Protein AF-A0A7V0ZHP3-F1 (afdb_monomer_lite)

Foldseek 3Di:
DDDDDDDDDDDDDPDPDDDDPPPPVVVLVVVLVVLLVVLVVLLVCVVVVNVVSLVVLLVQLPDPVHDPVSNLSSLLSLLVVLDPVSLVSLLCCLQVVPDDPVVSNVSSLVSLVSNPPDVSSVVSNVNSVVVCCVVVVVVVVVVLVVLVVVDDPCSVVVVVVVVVVVVVVVLVVLQVVLVVLLPPLDLVSQVVLLVQLQDPVHDNVSNLSSLLSLLPHQCVSCLVSLLVQCLDPPRDPVSNVSNVVSCVPPDDPSVVVSVVSSVVSVVVVVVVVVVVD

Sequence (277 aa):
MYKLVIILLAASLSFQGCSMVKGLFKKDKKKADVNMAEVENLRREYQDGQVQALQEIISMYNDSNLPFDVRIAAGNVLAQTQHPTALNAIAKVVSEAEALDLSFMEASIELLAEFRENPAAGDAMVRAMHTVDEKSNQLHMTLIKNLNRVRSKDQVLALLELYETSKANVSRTNKLLTETLGAIGSSEVIPILVTISKDPEINIAVRNRALEILGKKDPQEVAPAFAELLGDPEMNTEIREFAINTMAGVKEENLILALIETYNVGKKQYFSMLNTL

Radius of gyration: 31.84 Å; chains: 1; bounding box: 74×92×87 Å

Secondary structure (DSSP, 8-state):
--------------------S-SHHHHHHHHHHHHHHHHHHHHHHHHTT-HHHHHHHHHHHH-TTS-HHHHHHHHHHHHHHT-HHHHHHHHHHHHH--SS-HHHHHHHHHHHHTSTT-HHHHHHHHHHHHHHHHHHHHHHHHHHHHHHHH--TTHHHHHHHHHHHHHHHHHHHHHHHHHHHHH---GGGHHHHHHHHH-TTS-HHHHHHHHHHHHHS-HHHHHHHHHHHHH-TTS-HHHHHHHHHHHTTS-HHHHHHHHHHHHHHHHHHHHHHHTT-

Structure (mmCIF, N/CA/C/O backbone):
data_AF-A0A7V0ZHP3-F1
#
_entry.id   AF-A0A7V0ZHP3-F1
#
loop_
_atom_site.group_PDB
_atom_site.id
_atom_site.type_symbol
_atom_site.label_atom_id
_atom_site.label_alt_id
_atom_site.label_comp_id
_atom_site.label_asym_id
_atom_site.label_entity_id
_atom_site.label_seq_id
_atom_site.pdbx_PDB_ins_code
_atom_site.Cartn_x
_atom_site.Cartn_y
_atom_site.Cartn_z
_atom_site.occupancy
_atom_site.B_iso_or_equiv
_atom_site.auth_seq_id
_atom_site.auth_comp_id
_atom_site.auth_asym_id
_atom_site.auth_atom_id
_atom_site.pdbx_PDB_model_num
ATOM 1 N N . MET A 1 1 ? -3.894 -77.207 49.256 1.00 39.19 1 MET A N 1
ATOM 2 C CA . MET A 1 1 ? -2.527 -76.684 49.046 1.00 39.19 1 MET A CA 1
ATOM 3 C C . MET A 1 1 ? -2.665 -75.188 48.769 1.00 39.19 1 MET A C 1
ATOM 5 O O . MET A 1 1 ? -3.353 -74.881 47.813 1.00 39.19 1 MET A O 1
ATOM 9 N N . TYR A 1 2 ? -2.132 -74.329 49.659 1.00 38.09 2 TYR A N 1
ATOM 10 C CA . TYR A 1 2 ? -1.990 -72.846 49.603 1.00 38.09 2 TYR A CA 1
ATOM 11 C C . TYR A 1 2 ? -3.229 -72.007 49.185 1.00 38.09 2 TYR A C 1
ATOM 13 O O . TYR A 1 2 ? -3.655 -72.064 48.045 1.00 38.09 2 TYR A O 1
ATOM 21 N N . LYS A 1 3 ? -3.967 -71.293 50.061 1.00 35.09 3 LYS A N 1
ATOM 22 C CA . LYS A 1 3 ? -3.661 -70.075 50.868 1.00 35.09 3 LYS A CA 1
ATOM 23 C C . LYS A 1 3 ? -2.984 -68.928 50.092 1.00 35.09 3 LYS A C 1
ATOM 25 O O . LYS A 1 3 ? -1.805 -69.060 49.804 1.00 35.09 3 LYS A O 1
ATOM 30 N N . LEU A 1 4 ? -3.720 -67.821 49.878 1.00 41.31 4 LEU A N 1
ATOM 31 C CA . LEU A 1 4 ? -3.409 -66.380 50.121 1.00 41.31 4 LEU A CA 1
ATOM 32 C C . LEU A 1 4 ? -4.453 -65.520 49.340 1.00 41.31 4 LEU A C 1
ATOM 34 O O . LEU A 1 4 ? -4.505 -65.633 48.125 1.00 41.31 4 LEU A O 1
ATOM 38 N N . VAL A 1 5 ? -5.486 -64.891 49.942 1.00 43.22 5 VAL A N 1
ATOM 39 C CA . VAL A 1 5 ? -5.527 -63.632 50.754 1.00 43.22 5 VAL A CA 1
ATOM 40 C C . VAL A 1 5 ? -5.169 -62.425 49.851 1.00 43.22 5 VAL A C 1
ATOM 42 O O . VAL A 1 5 ? -4.086 -62.447 49.286 1.00 43.22 5 VAL A O 1
ATOM 45 N N . ILE A 1 6 ? -6.020 -61.426 49.524 1.00 48.28 6 ILE A N 1
ATOM 46 C CA . ILE A 1 6 ? -6.630 -60.288 50.285 1.00 48.28 6 ILE A CA 1
ATOM 47 C C . ILE A 1 6 ? -7.707 -59.660 49.337 1.00 48.28 6 ILE A C 1
ATOM 49 O O . ILE A 1 6 ? -7.389 -59.447 48.174 1.00 48.28 6 ILE A O 1
ATOM 53 N N . ILE A 1 7 ? -9.021 -59.540 49.594 1.00 43.19 7 ILE A N 1
ATOM 54 C CA . ILE A 1 7 ? -9.839 -58.695 50.505 1.00 43.19 7 ILE A CA 1
ATOM 55 C C . ILE A 1 7 ? -9.839 -57.161 50.235 1.00 43.19 7 ILE A C 1
ATOM 57 O O . ILE A 1 7 ? -8.900 -56.465 50.584 1.00 43.19 7 ILE A O 1
ATOM 61 N N . LEU A 1 8 ? -11.003 -56.693 49.737 1.00 37.38 8 LEU A N 1
ATOM 62 C CA . LEU A 1 8 ? -11.689 -55.384 49.881 1.00 37.38 8 LEU A CA 1
ATOM 63 C C . LEU A 1 8 ? -11.027 -54.072 49.385 1.00 37.38 8 LEU A C 1
ATOM 65 O O . LEU A 1 8 ? -10.000 -53.659 49.900 1.00 37.38 8 LEU A O 1
ATOM 69 N N . LEU A 1 9 ? -11.753 -53.271 48.582 1.00 36.09 9 LEU A N 1
ATOM 70 C CA . LEU A 1 9 ? -12.716 -52.279 49.104 1.00 36.09 9 LEU A CA 1
ATOM 71 C C . LEU A 1 9 ? -13.590 -51.660 47.988 1.00 36.09 9 LEU A C 1
ATOM 73 O O . LEU A 1 9 ? -13.150 -51.452 46.862 1.00 36.09 9 LEU A O 1
ATOM 77 N N . ALA A 1 10 ? -14.845 -51.389 48.337 1.00 41.84 10 ALA A N 1
ATOM 78 C CA . ALA A 1 10 ? -15.910 -50.864 47.493 1.00 41.84 10 ALA A CA 1
ATOM 79 C C . ALA A 1 10 ? -15.829 -49.344 47.265 1.00 41.84 10 ALA A C 1
ATOM 81 O O . ALA A 1 10 ? -15.425 -48.616 48.165 1.00 41.84 10 ALA A O 1
ATOM 82 N N . ALA A 1 11 ? -16.350 -48.876 46.126 1.00 39.28 11 ALA A N 1
ATOM 83 C CA . ALA A 1 11 ? -17.071 -47.602 46.027 1.00 39.28 11 ALA A CA 1
ATOM 84 C C . ALA A 1 11 ? -17.900 -47.551 44.732 1.00 39.28 11 ALA A C 1
ATOM 86 O O . ALA A 1 11 ? -17.415 -47.221 43.653 1.00 39.28 11 ALA A O 1
ATOM 87 N N . SER A 1 12 ? -19.183 -47.880 44.857 1.00 45.72 12 SER A N 1
ATOM 88 C CA . SER A 1 12 ? -20.230 -47.499 43.916 1.00 45.72 12 SER A CA 1
ATOM 89 C C . SER A 1 12 ? -20.443 -45.985 43.971 1.00 45.72 12 SER A C 1
ATOM 91 O O . SER A 1 12 ? -20.925 -45.483 44.984 1.00 45.72 12 SER A O 1
ATOM 93 N N . LEU A 1 13 ? -20.151 -45.272 42.884 1.00 41.72 13 LEU A N 1
ATOM 94 C CA . LEU A 1 13 ? -20.683 -43.932 42.633 1.00 41.72 13 LEU A CA 1
ATOM 95 C C . LEU A 1 13 ? -21.136 -43.843 41.176 1.00 41.72 13 LEU A C 1
ATOM 97 O O . LEU A 1 13 ? -20.417 -43.414 40.279 1.00 41.72 13 LEU A O 1
ATOM 101 N N . SER A 1 14 ? -22.385 -44.245 40.963 1.00 43.28 14 SER A N 1
ATOM 102 C CA . SER A 1 14 ? -23.237 -43.641 39.952 1.00 43.28 14 SER A CA 1
ATOM 103 C C . SER A 1 14 ? -23.402 -42.158 40.294 1.00 43.28 14 SER A C 1
ATOM 105 O O . SER A 1 14 ? -24.180 -41.813 41.182 1.00 43.28 14 SER A O 1
ATOM 107 N N . PHE A 1 15 ? -22.675 -41.286 39.599 1.00 44.16 15 PHE A N 1
ATOM 108 C CA . PHE A 1 15 ? -23.008 -39.867 39.538 1.00 44.16 15 PHE A CA 1
ATOM 109 C C . PHE A 1 15 ? -23.511 -39.545 38.134 1.00 44.16 15 PHE A C 1
ATOM 111 O O . PHE A 1 15 ? -22.749 -39.394 37.182 1.00 44.16 15 PHE A O 1
ATOM 118 N N . GLN A 1 16 ? -24.834 -39.425 38.030 1.00 47.12 16 GLN A N 1
ATOM 119 C CA . GLN A 1 16 ? -25.438 -38.472 37.116 1.00 47.12 16 GLN A CA 1
ATOM 120 C C . GLN A 1 16 ? -24.894 -37.086 37.487 1.00 47.12 16 GLN A C 1
ATOM 122 O O . GLN A 1 16 ? -25.204 -36.551 38.548 1.00 47.12 16 GLN A O 1
ATOM 127 N N . GLY A 1 17 ? -24.046 -36.531 36.625 1.00 38.72 17 GLY A N 1
ATOM 128 C CA . GLY A 1 17 ? -23.578 -35.152 36.700 1.00 38.72 17 GLY A CA 1
ATOM 129 C C . GLY A 1 17 ? -24.249 -34.318 35.616 1.00 38.72 17 GLY A C 1
ATOM 130 O O . GLY A 1 17 ? -23.831 -34.332 34.463 1.00 38.72 17 GLY A O 1
ATOM 131 N N . CYS A 1 18 ? -25.309 -33.612 35.999 1.00 41.78 18 CYS A N 1
ATOM 132 C CA . CYS A 1 18 ? -25.978 -32.585 35.212 1.00 41.78 18 CYS A CA 1
ATOM 133 C C . CYS A 1 18 ? -25.122 -31.316 35.045 1.00 41.78 18 CYS A C 1
ATOM 135 O O . CYS A 1 18 ? -24.587 -30.784 36.010 1.00 41.78 18 CYS A O 1
ATOM 137 N N . SER A 1 19 ? -25.248 -30.721 33.858 1.00 40.66 19 SER A N 1
ATOM 138 C CA . SER A 1 19 ? -25.341 -29.274 33.615 1.00 40.66 19 SER A CA 1
ATOM 139 C C . SER A 1 19 ? -24.091 -28.379 33.670 1.00 40.66 19 SER A C 1
ATOM 141 O O . SER A 1 19 ? -23.241 -28.443 34.545 1.00 40.66 19 SER A O 1
ATOM 143 N N . MET A 1 20 ? -24.152 -27.399 32.762 1.00 45.66 20 MET A N 1
ATOM 144 C CA . MET A 1 20 ? -23.610 -26.044 32.886 1.00 45.66 20 MET A CA 1
ATOM 145 C C . MET A 1 20 ? -22.153 -25.782 32.472 1.00 45.66 20 MET A C 1
ATOM 147 O O . MET A 1 20 ? -21.353 -25.239 33.218 1.00 45.66 20 MET A O 1
ATOM 151 N N . VAL A 1 21 ? -21.899 -25.915 31.167 1.00 44.62 21 VAL A N 1
ATOM 152 C CA . VAL A 1 21 ? -21.054 -24.949 30.432 1.00 44.62 21 VAL A CA 1
ATOM 153 C C . VAL A 1 21 ? -21.924 -24.231 29.387 1.00 44.62 21 VAL A C 1
ATOM 155 O O . VAL A 1 21 ? -21.705 -24.295 28.187 1.00 44.62 21 VAL A O 1
ATOM 158 N N . LYS A 1 22 ? -23.017 -23.602 29.841 1.00 42.56 22 LYS A N 1
ATOM 159 C CA . LYS A 1 22 ? -23.869 -22.705 29.023 1.00 42.56 22 LYS A CA 1
ATOM 160 C C . LYS A 1 22 ? -23.822 -21.248 29.505 1.00 42.56 22 LYS A C 1
ATOM 162 O O . LYS A 1 22 ? -24.525 -20.411 28.949 1.00 42.56 22 LYS A O 1
ATOM 167 N N . GLY A 1 23 ? -23.030 -20.955 30.541 1.00 42.72 23 GLY A N 1
ATOM 168 C CA . GLY A 1 23 ? -22.996 -19.654 31.217 1.00 42.72 23 GLY A CA 1
ATOM 169 C C . GLY A 1 23 ? -21.995 -18.650 30.644 1.00 42.72 23 GLY A C 1
ATOM 170 O O . GLY A 1 23 ? -22.326 -17.471 30.592 1.00 42.72 23 GLY A O 1
ATOM 171 N N . LEU A 1 24 ? -20.822 -19.099 30.177 1.00 44.38 24 LEU A N 1
ATOM 172 C CA . LEU A 1 24 ? -19.797 -18.192 29.642 1.00 44.38 24 LEU A CA 1
ATOM 173 C C . LEU A 1 24 ? -20.244 -17.584 28.299 1.00 44.38 24 LEU A C 1
ATOM 175 O O . LEU A 1 24 ? -20.474 -16.387 28.211 1.00 44.38 24 LEU A O 1
ATOM 179 N N . PHE A 1 25 ? -20.553 -18.417 27.301 1.00 49.25 25 PHE A N 1
ATOM 180 C CA . PHE A 1 25 ? -20.908 -17.936 25.956 1.00 49.25 25 PHE A CA 1
ATOM 181 C C . PHE A 1 25 ? -22.262 -17.208 25.844 1.00 49.25 25 PHE A C 1
ATOM 183 O O . PHE A 1 25 ? -22.477 -16.449 24.902 1.00 49.25 25 PHE A O 1
ATOM 190 N N . LYS A 1 26 ? -23.210 -17.416 26.772 1.00 50.31 26 LYS A N 1
ATOM 191 C CA . LYS A 1 26 ? -24.522 -16.734 26.718 1.00 50.31 26 LYS A CA 1
ATOM 192 C C . LYS A 1 26 ? -24.459 -15.278 27.171 1.00 50.31 26 LYS A C 1
ATOM 194 O O . LYS A 1 26 ? -25.273 -14.480 26.709 1.00 50.31 26 LYS A O 1
ATOM 199 N N . LYS A 1 27 ? -23.561 -14.950 28.103 1.00 55.59 27 LYS A N 1
ATOM 200 C CA . LYS A 1 27 ? -23.451 -13.597 28.659 1.00 55.59 27 LYS A CA 1
ATOM 201 C C . LYS A 1 27 ? -22.804 -12.656 27.647 1.00 55.59 27 LYS A C 1
ATOM 203 O O . LYS A 1 27 ? -23.346 -11.581 27.409 1.00 55.59 27 LYS A O 1
ATOM 208 N N . ASP A 1 28 ? -21.747 -13.126 26.988 1.00 57.69 28 ASP A N 1
ATOM 209 C CA . ASP A 1 28 ? -21.034 -12.370 25.955 1.00 57.69 28 ASP A CA 1
ATOM 210 C C . ASP A 1 28 ? -21.905 -12.155 24.716 1.00 57.69 28 ASP A C 1
ATOM 212 O O . ASP A 1 28 ? -22.008 -11.034 24.226 1.00 57.69 28 ASP A O 1
ATOM 216 N N . LYS A 1 29 ? -22.649 -13.186 24.287 1.00 61.84 29 LYS A N 1
ATOM 217 C CA . LYS A 1 29 ? -23.589 -13.065 23.165 1.00 61.84 29 LYS A CA 1
ATOM 218 C C . LYS A 1 29 ? -24.728 -12.080 23.451 1.00 61.84 29 LYS A C 1
ATOM 220 O O . LYS A 1 29 ? -25.009 -11.219 22.631 1.00 61.84 29 LYS A O 1
ATOM 225 N N . LYS A 1 30 ? -25.336 -12.142 24.643 1.00 66.25 30 LYS A N 1
ATOM 226 C CA . LYS A 1 30 ? -26.400 -11.199 25.030 1.00 66.25 30 LYS A CA 1
ATOM 227 C C . LYS A 1 30 ? -25.886 -9.756 25.115 1.00 66.25 30 LYS A C 1
ATOM 229 O O . LYS A 1 30 ? -26.625 -8.843 24.774 1.00 66.25 30 LYS A O 1
ATOM 234 N N . LYS A 1 31 ? -24.649 -9.547 25.581 1.00 65.38 31 LYS A N 1
ATOM 235 C CA . LYS A 1 31 ? -24.023 -8.218 25.634 1.00 65.38 31 LYS A CA 1
ATOM 236 C C . LYS A 1 31 ? -23.726 -7.693 24.223 1.00 65.38 31 LYS A C 1
ATOM 238 O O . LYS A 1 31 ? -24.049 -6.549 23.942 1.00 65.38 31 LYS A O 1
ATOM 243 N N . ALA A 1 32 ? -23.204 -8.536 23.330 1.00 67.12 32 ALA A N 1
ATOM 244 C CA . ALA A 1 32 ? -22.982 -8.179 21.928 1.00 67.12 32 ALA A CA 1
ATOM 245 C C . ALA A 1 32 ? -24.289 -7.795 21.209 1.00 67.12 32 ALA A C 1
ATOM 247 O O . ALA A 1 32 ? -24.336 -6.752 20.566 1.00 67.12 32 ALA A O 1
ATOM 248 N N . ASP A 1 33 ? -25.364 -8.572 21.386 1.00 74.81 33 ASP A N 1
ATOM 249 C CA . ASP A 1 33 ? -26.674 -8.283 20.783 1.00 74.81 33 ASP A CA 1
ATOM 250 C C . ASP A 1 33 ? -27.252 -6.935 21.266 1.00 74.81 33 ASP A C 1
ATOM 252 O O . ASP A 1 33 ? -27.826 -6.184 20.478 1.00 74.81 33 ASP A O 1
ATOM 256 N N . VAL A 1 34 ? -27.080 -6.607 22.555 1.00 75.94 34 VAL A N 1
ATOM 257 C CA . VAL A 1 34 ? -27.495 -5.311 23.125 1.00 75.94 34 VAL A CA 1
ATOM 258 C C . VAL A 1 34 ? -26.675 -4.169 22.530 1.00 75.94 34 VAL A C 1
ATOM 260 O O . VAL A 1 34 ? -27.251 -3.175 22.096 1.00 75.94 34 VAL A O 1
ATOM 263 N N . ASN A 1 35 ? -25.357 -4.335 22.439 1.00 86.62 35 ASN A N 1
ATOM 264 C CA . ASN A 1 35 ? -24.482 -3.297 21.908 1.00 86.62 35 ASN A CA 1
ATOM 265 C C . ASN A 1 35 ? -24.718 -3.050 20.406 1.00 86.62 35 ASN A C 1
ATOM 267 O O . ASN A 1 35 ? -24.626 -1.918 19.949 1.00 86.62 35 ASN A O 1
ATOM 271 N N . MET A 1 36 ? -25.066 -4.078 19.622 1.00 90.19 36 MET A N 1
ATOM 272 C CA . MET A 1 36 ? -25.422 -3.896 18.205 1.00 90.19 36 MET A CA 1
ATOM 273 C C . MET A 1 36 ? -26.715 -3.088 18.039 1.00 90.19 36 MET A C 1
ATOM 275 O O . MET A 1 36 ? -26.805 -2.229 17.163 1.00 90.19 36 MET A O 1
ATOM 279 N N . ALA A 1 37 ? -27.714 -3.336 18.891 1.00 91.88 37 ALA A N 1
ATOM 280 C CA . ALA A 1 37 ? -28.945 -2.550 18.895 1.00 91.88 37 ALA A CA 1
ATOM 281 C C . ALA A 1 37 ? -28.694 -1.089 19.308 1.00 91.88 37 ALA A C 1
ATOM 283 O O . ALA A 1 37 ? -29.335 -0.184 18.777 1.00 91.88 37 ALA A O 1
ATOM 284 N N . GLU A 1 38 ? -27.753 -0.864 20.225 1.00 94.44 38 GLU A N 1
ATOM 285 C CA . GLU A 1 38 ? -27.327 0.467 20.661 1.00 94.44 38 GLU A CA 1
ATOM 286 C C . GLU A 1 38 ? -26.657 1.258 19.530 1.00 94.44 38 GLU A C 1
ATOM 288 O O . GLU A 1 38 ? -27.086 2.376 19.255 1.00 94.44 38 GLU A O 1
ATOM 293 N N . VAL A 1 39 ? -25.715 0.658 18.790 1.00 95.38 39 VAL A N 1
ATOM 294 C CA . VAL A 1 39 ? -25.099 1.293 17.604 1.00 95.38 39 VAL A CA 1
ATOM 295 C C . VAL A 1 39 ? -26.166 1.754 16.604 1.00 95.38 39 VAL A C 1
ATOM 297 O O . VAL A 1 39 ? -26.117 2.869 16.086 1.00 95.38 39 VAL A O 1
ATOM 300 N N . GLU A 1 40 ? -27.162 0.909 16.346 1.00 94.19 40 GLU A N 1
ATOM 301 C CA . GLU A 1 40 ? -28.238 1.198 15.399 1.00 94.19 40 GLU A CA 1
ATOM 302 C C . GLU A 1 40 ? -29.223 2.268 15.915 1.00 94.19 40 GLU A C 1
ATOM 304 O O . GLU A 1 40 ? -29.780 3.032 15.122 1.00 94.19 40 GLU A O 1
ATOM 309 N N . ASN A 1 41 ? -29.427 2.367 17.233 1.00 96.06 41 ASN A N 1
ATOM 310 C CA . ASN A 1 41 ? -30.169 3.475 17.841 1.00 96.06 41 ASN A CA 1
ATOM 311 C C . ASN A 1 41 ? -29.415 4.797 17.678 1.00 96.06 41 ASN A C 1
ATOM 313 O O . ASN A 1 41 ? -29.993 5.754 17.164 1.00 96.06 41 ASN A O 1
ATOM 317 N N . LEU A 1 42 ? -28.124 4.825 18.017 1.00 96.56 42 LEU A N 1
ATOM 318 C CA . LEU A 1 42 ? -27.284 6.018 17.883 1.00 96.56 42 LEU A CA 1
ATOM 319 C C . LEU A 1 42 ? -27.191 6.492 16.428 1.00 96.56 42 LEU A C 1
ATOM 321 O O . LEU A 1 42 ? -27.217 7.691 16.154 1.00 96.56 42 LEU A O 1
ATOM 325 N N . ARG A 1 43 ? -27.153 5.558 15.468 1.00 95.00 43 ARG A N 1
ATOM 326 C CA . ARG A 1 43 ? -27.230 5.880 14.037 1.00 95.00 43 ARG A CA 1
ATOM 327 C C . ARG A 1 43 ? -28.500 6.665 13.701 1.00 95.00 43 ARG A C 1
ATOM 329 O O . ARG A 1 43 ? -28.421 7.654 12.976 1.00 95.00 43 ARG A O 1
ATOM 336 N N . ARG A 1 44 ? -29.662 6.226 14.200 1.00 95.62 44 ARG A N 1
ATOM 337 C CA . ARG A 1 44 ? -30.943 6.921 13.985 1.00 95.62 44 ARG A CA 1
ATOM 338 C C . ARG A 1 44 ? -30.959 8.290 14.655 1.00 95.62 44 ARG A C 1
ATOM 340 O O . ARG A 1 44 ? -31.301 9.266 14.003 1.00 95.62 44 ARG A O 1
ATOM 347 N N . GLU A 1 45 ? -30.509 8.380 15.902 1.00 95.56 45 GLU A N 1
ATOM 348 C CA . GLU A 1 45 ? -30.445 9.651 16.633 1.00 95.56 45 GLU A CA 1
ATOM 349 C C . GLU A 1 45 ? -29.557 10.678 15.923 1.00 95.56 45 GLU A C 1
ATOM 351 O O . GLU A 1 45 ? -29.932 11.845 15.790 1.00 95.56 45 GLU A O 1
ATOM 356 N N . TYR A 1 46 ? -28.411 10.242 15.395 1.00 94.88 46 TYR A N 1
ATOM 357 C CA . TYR A 1 46 ? -27.555 11.100 14.583 1.00 94.88 46 TYR A CA 1
ATOM 358 C C . TYR A 1 46 ? -28.260 11.575 13.303 1.00 94.88 46 TYR A C 1
ATOM 360 O O . TYR A 1 46 ? -28.191 12.759 12.971 1.00 94.88 46 TYR A O 1
ATOM 368 N N . GLN A 1 47 ? -28.975 10.682 12.605 1.00 92.00 47 GLN A N 1
ATOM 369 C CA . GLN A 1 47 ? -29.767 11.033 11.416 1.00 92.00 47 GLN A CA 1
ATOM 370 C C . GLN A 1 47 ? -30.897 12.025 11.723 1.00 92.00 47 GLN A C 1
ATOM 372 O O . GLN A 1 47 ? -31.204 12.871 10.885 1.00 92.00 47 GLN A O 1
ATOM 377 N N . ASP A 1 48 ? -31.445 11.974 12.936 1.00 94.62 48 ASP A N 1
ATOM 378 C CA . ASP A 1 48 ? -32.449 12.915 13.438 1.00 94.62 48 ASP A CA 1
ATOM 379 C C . ASP A 1 48 ? -31.837 14.260 13.899 1.00 94.62 48 ASP A C 1
ATOM 381 O O . ASP A 1 48 ? -32.548 15.147 14.376 1.00 94.62 48 ASP A O 1
ATOM 385 N N . GLY A 1 49 ? -30.519 14.446 13.743 1.00 90.38 49 GLY A N 1
ATOM 386 C CA . GLY A 1 49 ? -29.800 15.691 14.028 1.00 90.38 49 GLY A CA 1
ATOM 387 C C . GLY A 1 49 ? -29.163 15.766 15.418 1.00 90.38 49 GLY A C 1
ATOM 388 O O . GLY A 1 49 ? -28.628 16.814 15.792 1.00 90.38 49 GLY A O 1
ATOM 389 N N . GLN A 1 50 ? -29.179 14.680 16.196 1.00 92.75 50 GLN A N 1
ATOM 390 C CA . GLN A 1 50 ? -28.564 14.647 17.524 1.00 92.75 50 GLN A CA 1
ATOM 391 C C . GLN A 1 50 ? -27.050 14.442 17.411 1.00 92.75 50 GLN A C 1
ATOM 393 O O . GLN A 1 50 ? -26.532 13.329 17.438 1.00 92.75 50 GLN A O 1
ATOM 398 N N . VAL A 1 51 ? -26.303 15.543 17.312 1.00 89.12 51 VAL A N 1
ATOM 399 C CA . VAL A 1 51 ? -24.840 15.522 17.107 1.00 89.12 51 VAL A CA 1
ATOM 400 C C . VAL A 1 51 ? -24.082 14.808 18.242 1.00 89.12 51 VAL A C 1
ATOM 402 O O . VAL A 1 51 ? -22.983 14.304 18.023 1.00 89.12 51 VAL A O 1
ATOM 405 N N . GLN A 1 52 ? -24.663 14.716 19.443 1.00 93.69 52 GLN A N 1
ATOM 406 C CA . GLN A 1 52 ? -24.083 13.974 20.573 1.00 93.69 52 GLN A CA 1
ATOM 407 C C . GLN A 1 52 ? -23.947 12.475 20.282 1.00 93.69 52 GLN A C 1
ATOM 409 O O . GLN A 1 52 ? -22.926 11.892 20.645 1.00 93.69 52 GLN A O 1
ATOM 414 N N . ALA A 1 53 ? -24.885 11.893 19.527 1.00 95.56 53 ALA A N 1
ATOM 415 C CA . ALA A 1 53 ? -24.831 10.489 19.136 1.00 95.56 53 ALA A CA 1
ATOM 416 C C . ALA A 1 53 ? -23.536 10.158 18.377 1.00 95.56 53 ALA A C 1
ATOM 418 O O . ALA A 1 53 ? -22.973 9.082 18.550 1.00 95.56 53 ALA A O 1
ATOM 419 N N . LEU A 1 54 ? -22.978 11.111 17.616 1.00 95.62 54 LEU A N 1
ATOM 420 C CA . LEU A 1 54 ? -21.692 10.926 16.942 1.00 95.62 54 LEU A CA 1
ATOM 421 C C . LEU A 1 54 ? -20.546 10.653 17.928 1.00 95.62 54 LEU A C 1
ATOM 423 O O . LEU A 1 54 ? -19.694 9.811 17.660 1.00 95.62 54 LEU A O 1
ATOM 427 N N . GLN A 1 55 ? -20.514 11.354 19.064 1.00 96.25 55 GLN A N 1
ATOM 428 C CA . GLN A 1 55 ? -19.476 11.158 20.081 1.00 96.25 55 GLN A CA 1
ATOM 429 C C . GLN A 1 55 ? -19.619 9.805 20.777 1.00 96.25 55 GLN A C 1
ATOM 431 O O . GLN A 1 55 ? -18.618 9.155 21.071 1.00 96.25 55 GLN A O 1
ATOM 436 N N . GLU A 1 56 ? -20.852 9.353 20.992 1.00 96.31 56 GLU A N 1
ATOM 437 C CA . GLU A 1 56 ? -21.126 8.039 21.572 1.00 96.31 56 GLU A CA 1
ATOM 438 C C . GLU A 1 56 ? -20.718 6.911 20.618 1.00 96.31 56 GLU A C 1
ATOM 440 O O . GLU A 1 56 ? -20.033 5.977 21.033 1.00 96.31 56 GLU A O 1
ATOM 445 N N . ILE A 1 57 ? -20.996 7.052 19.317 1.00 96.94 57 ILE A N 1
ATOM 446 C CA . ILE A 1 57 ? -20.526 6.102 18.296 1.00 96.94 57 ILE A CA 1
ATOM 447 C C . ILE A 1 57 ? -18.985 6.071 18.258 1.00 96.94 57 ILE A C 1
ATOM 449 O O . ILE A 1 57 ? -18.392 4.992 18.204 1.00 96.94 57 ILE A O 1
ATOM 453 N N . ILE A 1 58 ? -18.312 7.227 18.348 1.00 96.38 58 ILE A N 1
ATOM 454 C CA . ILE A 1 58 ? -16.839 7.306 18.440 1.00 96.38 58 ILE A CA 1
ATOM 455 C C . ILE A 1 58 ? -16.316 6.607 19.702 1.00 96.38 58 ILE A C 1
ATOM 457 O O . ILE A 1 58 ? -15.286 5.930 19.649 1.00 96.38 58 ILE A O 1
ATOM 461 N N . SER A 1 59 ? -17.005 6.758 20.834 1.00 95.50 59 SER A N 1
ATOM 462 C CA . SER A 1 59 ? -16.658 6.077 22.083 1.00 95.50 59 SER A CA 1
ATOM 463 C C . SER A 1 59 ? -16.738 4.558 21.920 1.00 95.50 59 SER A C 1
ATOM 465 O O . SER A 1 59 ? -15.775 3.858 22.229 1.00 95.50 59 SER A O 1
ATOM 467 N N . MET A 1 60 ? -17.835 4.048 21.345 1.00 95.38 60 MET A N 1
ATOM 468 C CA . MET A 1 60 ? -18.006 2.613 21.085 1.00 95.38 60 MET A CA 1
ATOM 469 C C . MET A 1 60 ? -16.954 2.067 20.112 1.00 95.38 60 MET A C 1
ATOM 471 O O . MET A 1 60 ? -16.419 0.983 20.320 1.00 95.38 60 MET A O 1
ATOM 475 N N . TYR A 1 61 ? -16.612 2.816 19.065 1.00 94.94 61 TYR A N 1
ATOM 476 C CA . TYR A 1 61 ? -15.570 2.425 18.114 1.00 94.94 61 TYR A CA 1
ATOM 477 C C . TYR A 1 61 ? -14.194 2.238 18.793 1.00 94.94 61 TYR A C 1
ATOM 479 O O . TYR A 1 61 ? -13.475 1.270 18.516 1.00 94.94 61 TYR A O 1
ATOM 487 N N . ASN A 1 62 ? -13.850 3.119 19.737 1.00 91.56 62 ASN A N 1
ATOM 488 C CA . ASN A 1 62 ? -12.558 3.119 20.428 1.00 91.56 62 ASN A CA 1
ATOM 489 C C . ASN A 1 62 ? -12.495 2.225 21.683 1.00 91.56 62 ASN A C 1
ATOM 491 O O . ASN A 1 62 ? -11.411 2.053 22.243 1.00 91.56 62 ASN A O 1
ATOM 495 N N . ASP A 1 63 ? -13.609 1.653 22.146 1.00 91.25 63 ASP A N 1
ATOM 496 C CA . ASP A 1 63 ? -13.625 0.824 23.356 1.00 91.25 63 ASP A CA 1
ATOM 497 C C . ASP A 1 63 ? -13.094 -0.591 23.077 1.00 91.25 63 ASP A C 1
ATOM 499 O O . ASP A 1 63 ? -13.790 -1.456 22.541 1.00 91.25 63 ASP A O 1
ATOM 503 N N . SER A 1 64 ? -11.854 -0.852 23.497 1.00 87.81 64 SER A N 1
ATOM 504 C CA . SER A 1 64 ? -11.195 -2.159 23.369 1.00 87.81 64 SER A CA 1
ATOM 505 C C . SER A 1 64 ? -11.848 -3.280 24.190 1.00 87.81 64 SER A C 1
ATOM 507 O O . SER A 1 64 ? -11.519 -4.448 23.990 1.00 87.81 64 SER A O 1
ATOM 509 N N . ASN A 1 65 ? -12.789 -2.961 25.087 1.00 88.81 65 ASN A N 1
ATOM 510 C CA . ASN A 1 65 ? -13.564 -3.951 25.839 1.00 88.81 65 ASN A CA 1
ATOM 511 C C . ASN A 1 65 ? -14.829 -4.413 25.100 1.00 88.81 65 ASN A C 1
ATOM 513 O O . ASN A 1 65 ? -15.512 -5.334 25.570 1.00 88.81 65 ASN A O 1
ATOM 517 N N . LEU A 1 66 ? -15.182 -3.771 23.982 1.00 90.19 66 LEU A N 1
ATOM 518 C CA . LEU A 1 66 ? -16.302 -4.186 23.148 1.00 90.19 66 LEU A CA 1
ATOM 519 C C . LEU A 1 66 ? -15.880 -5.277 22.152 1.00 90.19 66 LEU A C 1
ATOM 521 O O . LEU A 1 66 ? -14.738 -5.294 21.690 1.00 90.19 66 LEU A O 1
ATOM 525 N N . PRO A 1 67 ? -16.799 -6.195 21.787 1.00 91.12 67 PRO A N 1
ATOM 526 C CA . PRO A 1 67 ? -16.541 -7.174 20.738 1.00 91.12 67 PRO A CA 1
ATOM 527 C C . PRO A 1 67 ? -16.149 -6.502 19.418 1.00 91.12 67 PRO A C 1
ATOM 529 O O . PRO A 1 67 ? -16.692 -5.450 19.079 1.00 91.12 67 PRO A O 1
ATOM 532 N N . PHE A 1 68 ? -15.273 -7.155 18.651 1.00 89.88 68 PHE A N 1
ATOM 533 C CA . PHE A 1 68 ? -14.823 -6.691 17.335 1.00 89.88 68 PHE A CA 1
ATOM 534 C C . PHE A 1 68 ? -15.996 -6.249 16.446 1.00 89.88 68 PHE A C 1
ATOM 536 O O . PHE A 1 68 ? -16.040 -5.096 16.029 1.00 89.88 68 PHE A O 1
ATOM 543 N N . ASP A 1 69 ? -17.005 -7.107 16.272 1.00 91.44 69 ASP A N 1
ATOM 544 C CA . ASP A 1 69 ? -18.169 -6.836 15.414 1.00 91.44 69 ASP A CA 1
ATOM 545 C C . ASP A 1 69 ? -18.936 -5.562 15.809 1.00 91.44 69 ASP A C 1
ATOM 547 O O . ASP A 1 69 ? -19.417 -4.833 14.946 1.00 91.44 69 ASP A O 1
ATOM 551 N N . VAL A 1 70 ? -19.019 -5.262 17.111 1.00 94.44 70 VAL A N 1
ATOM 552 C CA . VAL A 1 70 ? -19.690 -4.056 17.627 1.00 94.44 70 VAL A CA 1
ATOM 553 C C . VAL A 1 70 ? -18.886 -2.810 17.276 1.00 94.44 70 VAL A C 1
ATOM 555 O O . VAL A 1 70 ? -19.446 -1.818 16.811 1.00 94.44 70 VAL A O 1
ATOM 558 N N . ARG A 1 71 ? -17.564 -2.862 17.470 1.00 94.38 71 ARG A N 1
ATOM 559 C CA . ARG A 1 71 ? -16.668 -1.750 17.132 1.00 94.38 71 ARG A CA 1
ATOM 560 C C . ARG A 1 71 ? -16.682 -1.486 15.626 1.00 94.38 71 ARG A C 1
ATOM 562 O O . ARG A 1 71 ? -16.746 -0.332 15.215 1.00 94.38 71 ARG A O 1
ATOM 569 N N . ILE A 1 72 ? -16.713 -2.539 14.805 1.00 95.00 72 ILE A N 1
ATOM 570 C CA . ILE A 1 72 ? -16.843 -2.426 13.346 1.00 95.00 72 ILE A CA 1
ATOM 571 C C . ILE A 1 72 ? -18.209 -1.874 12.938 1.00 95.00 72 ILE A C 1
ATOM 573 O O . ILE A 1 72 ? -18.277 -1.018 12.060 1.00 95.00 72 ILE A O 1
ATOM 577 N N . ALA A 1 73 ? -19.299 -2.286 13.588 1.00 95.62 73 ALA A N 1
ATOM 578 C CA . ALA A 1 73 ? -20.613 -1.699 13.338 1.00 95.62 73 ALA A CA 1
ATOM 579 C C . ALA A 1 73 ? -20.621 -0.188 13.625 1.00 95.62 73 ALA A C 1
ATOM 581 O O . ALA A 1 73 ? -21.097 0.585 12.794 1.00 95.62 73 ALA A O 1
ATOM 582 N N . ALA A 1 74 ? -20.032 0.242 14.746 1.00 96.69 74 ALA A N 1
ATOM 583 C CA . ALA A 1 74 ? -19.865 1.661 15.056 1.00 96.69 74 ALA A CA 1
ATOM 584 C C . ALA A 1 74 ? -19.010 2.372 13.991 1.00 96.69 74 ALA A C 1
ATOM 586 O O . ALA A 1 74 ? -19.406 3.415 13.477 1.00 96.69 74 ALA A O 1
ATOM 587 N N . GLY A 1 75 ? -17.886 1.774 13.588 1.00 96.44 75 GLY A N 1
ATOM 588 C CA . GLY A 1 75 ? -17.016 2.293 12.532 1.00 96.44 75 GLY A CA 1
ATOM 589 C C . GLY A 1 75 ? -17.717 2.461 11.177 1.00 96.44 75 GLY A C 1
ATOM 590 O O . GLY A 1 75 ? -17.574 3.502 10.540 1.00 96.44 75 GLY A O 1
ATOM 591 N N . ASN A 1 76 ? -18.547 1.497 10.771 1.00 96.81 76 ASN A N 1
ATOM 592 C CA . ASN A 1 76 ? -19.359 1.585 9.553 1.00 96.81 76 ASN A CA 1
ATOM 593 C C . ASN A 1 76 ? -20.328 2.770 9.602 1.00 96.81 76 ASN A C 1
ATOM 595 O O . ASN A 1 76 ? -20.461 3.504 8.622 1.00 96.81 76 ASN A O 1
ATOM 599 N N . VAL A 1 77 ? -20.981 2.989 10.749 1.00 96.50 77 VAL A N 1
ATOM 600 C CA . VAL A 1 77 ? -21.845 4.160 10.943 1.00 96.50 77 VAL A CA 1
ATOM 601 C C . VAL A 1 77 ? -21.031 5.449 10.816 1.00 96.50 77 VAL A C 1
ATOM 603 O O . VAL A 1 77 ? -21.448 6.351 10.092 1.00 96.50 77 VAL A O 1
ATOM 606 N N . LEU A 1 78 ? -19.856 5.526 11.453 1.00 97.12 78 LEU A N 1
ATOM 607 C CA . LEU A 1 78 ? -18.953 6.679 11.359 1.00 97.12 78 LEU A CA 1
ATOM 608 C C . LEU A 1 78 ? -18.559 6.985 9.910 1.00 97.12 78 LEU A C 1
ATOM 610 O O . LEU A 1 78 ? -18.690 8.132 9.483 1.00 97.12 78 LEU A O 1
ATOM 614 N N . ALA A 1 79 ? -18.137 5.981 9.140 1.00 95.31 79 ALA A N 1
ATOM 615 C CA . ALA A 1 79 ? -17.768 6.149 7.736 1.00 95.31 79 ALA A CA 1
ATOM 616 C C . ALA A 1 79 ? -18.946 6.652 6.880 1.00 95.31 79 ALA A C 1
ATOM 618 O O . ALA A 1 79 ? -18.794 7.574 6.078 1.00 95.31 79 ALA A O 1
ATOM 619 N N . GLN A 1 80 ? -20.155 6.132 7.112 1.00 93.62 80 GLN A N 1
ATOM 620 C CA . GLN A 1 80 ? -21.366 6.582 6.416 1.00 93.62 80 GLN A CA 1
ATOM 621 C C . GLN A 1 80 ? -21.726 8.042 6.705 1.00 93.62 80 GLN A C 1
ATOM 623 O O . GLN A 1 80 ? -22.333 8.692 5.856 1.00 93.62 80 GLN A O 1
ATOM 628 N N . THR A 1 81 ? -21.357 8.579 7.875 1.00 93.19 81 THR A N 1
ATOM 629 C CA . THR A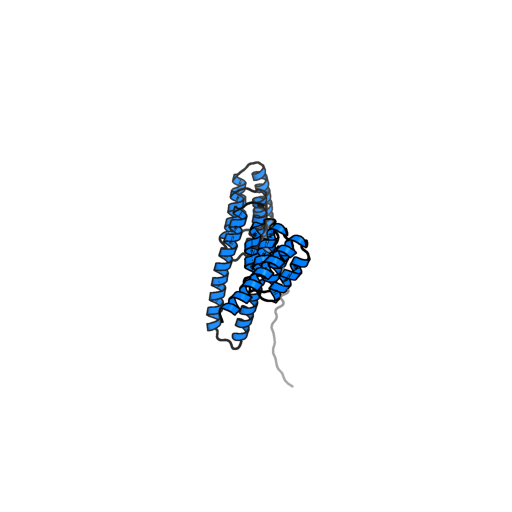 1 81 ? -21.634 9.990 8.192 1.00 93.19 81 THR A CA 1
ATOM 630 C C . THR A 1 81 ? -20.871 10.964 7.300 1.00 93.19 81 THR A C 1
ATOM 632 O O . THR A 1 81 ? -21.299 12.107 7.163 1.00 93.19 81 THR A O 1
ATOM 635 N N . GLN A 1 82 ? -19.720 10.548 6.749 1.00 91.12 82 GLN A N 1
ATOM 636 C CA . GLN A 1 82 ? -18.772 11.417 6.039 1.00 91.12 82 GLN A CA 1
ATOM 637 C C . GLN A 1 82 ? -18.343 12.658 6.859 1.00 91.12 82 GLN A C 1
ATOM 639 O O . GLN A 1 82 ? -17.827 13.640 6.325 1.00 91.12 82 GLN A O 1
ATOM 644 N N . HIS A 1 83 ? -18.539 12.626 8.183 1.00 93.56 83 HIS A N 1
ATOM 645 C CA . HIS A 1 83 ? -18.301 13.763 9.061 1.00 93.56 83 HIS A CA 1
ATOM 646 C C . HIS A 1 83 ? -16.801 13.909 9.387 1.00 93.56 83 HIS A C 1
ATOM 648 O O . HIS A 1 83 ? -16.156 12.914 9.727 1.00 93.56 83 HIS A O 1
ATOM 654 N N . PRO A 1 84 ? -16.222 15.128 9.412 1.00 92.44 84 PRO A N 1
ATOM 655 C CA . PRO A 1 84 ? -14.795 15.321 9.707 1.00 92.44 84 PRO A CA 1
ATOM 656 C C . PRO A 1 84 ? -14.342 14.739 11.056 1.00 92.44 84 PRO A C 1
ATOM 658 O O . PRO A 1 84 ? -13.245 14.206 11.183 1.00 92.44 84 PRO A O 1
ATOM 661 N N . THR A 1 85 ? -15.191 14.797 12.085 1.00 94.69 85 THR A N 1
ATOM 662 C CA . THR A 1 85 ? -14.889 14.185 13.394 1.00 94.69 85 THR A CA 1
ATOM 663 C C . THR A 1 85 ? -14.879 12.656 13.345 1.00 94.69 85 THR A C 1
ATOM 665 O O . THR A 1 85 ? -14.053 12.046 14.019 1.00 94.69 85 THR A O 1
ATOM 668 N N . ALA A 1 86 ? -15.752 12.043 12.538 1.00 94.88 86 ALA A N 1
ATOM 669 C CA . ALA A 1 86 ? -15.746 10.599 12.312 1.00 94.88 86 ALA A CA 1
ATOM 670 C C . ALA A 1 86 ? -14.463 10.175 11.588 1.00 94.88 86 ALA A C 1
ATOM 672 O O . ALA A 1 86 ? -13.775 9.265 12.046 1.00 94.88 86 ALA A O 1
ATOM 673 N N . LEU A 1 87 ? -14.094 10.908 10.530 1.00 94.56 87 LEU A N 1
ATOM 674 C CA . LEU A 1 87 ? -12.828 10.726 9.821 1.00 94.56 87 LEU A CA 1
ATOM 675 C C . LEU A 1 87 ? -11.636 10.778 10.785 1.00 94.56 87 LEU A C 1
ATOM 677 O O . LEU A 1 87 ? -10.815 9.868 10.794 1.00 94.56 87 LEU A O 1
ATOM 681 N N . ASN A 1 88 ? -11.562 11.810 11.631 1.00 93.12 88 ASN A N 1
ATOM 682 C CA . ASN A 1 88 ? -10.466 11.970 12.588 1.00 93.12 88 ASN A CA 1
ATOM 683 C C . ASN A 1 88 ? -10.394 10.820 13.603 1.00 93.12 88 ASN A C 1
ATOM 685 O O . ASN A 1 88 ? -9.298 10.388 13.953 1.00 93.12 88 ASN A O 1
ATOM 689 N N . ALA A 1 89 ? -11.540 10.315 14.069 1.00 93.06 89 ALA A N 1
ATOM 690 C CA . ALA A 1 89 ? -11.587 9.185 14.994 1.00 93.06 89 ALA A CA 1
ATOM 691 C C . ALA A 1 89 ? -11.047 7.893 14.357 1.00 93.06 89 ALA A C 1
ATOM 693 O O . ALA A 1 89 ? -10.231 7.208 14.970 1.00 93.06 89 ALA A O 1
ATOM 694 N N . ILE A 1 90 ? -11.447 7.591 13.118 1.00 93.31 90 ILE A N 1
ATOM 69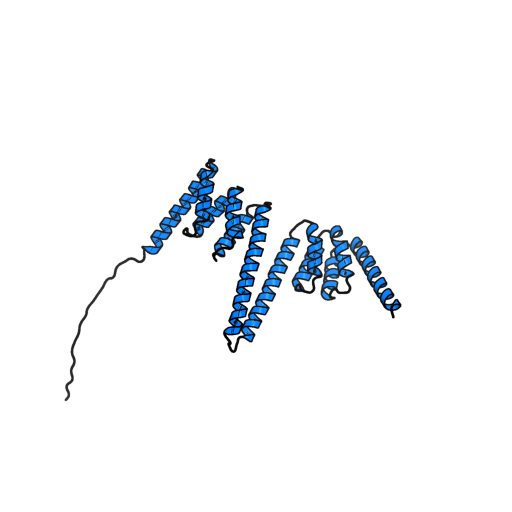5 C CA . ILE A 1 90 ? -10.960 6.413 12.383 1.00 93.31 90 ILE A CA 1
ATOM 696 C C . ILE A 1 90 ? -9.468 6.580 12.046 1.00 93.31 90 ILE A C 1
ATOM 698 O O . ILE A 1 90 ? -8.667 5.676 12.288 1.00 93.31 90 ILE A O 1
ATOM 702 N N . ALA A 1 91 ? -9.067 7.767 11.576 1.00 90.69 91 ALA A N 1
ATOM 703 C CA . ALA A 1 91 ? -7.681 8.092 11.246 1.00 90.69 91 ALA A CA 1
ATOM 704 C C . ALA A 1 91 ? -6.741 7.948 12.446 1.00 90.69 91 ALA A C 1
ATOM 706 O O . ALA A 1 91 ? -5.609 7.497 12.282 1.00 90.69 91 ALA A O 1
ATOM 707 N N . LYS A 1 92 ? -7.209 8.295 13.651 1.00 89.81 92 LYS A N 1
ATOM 708 C CA . LYS A 1 92 ? -6.438 8.156 14.887 1.00 89.81 92 LYS A CA 1
ATOM 709 C C . LYS A 1 92 ? -6.015 6.704 15.122 1.00 89.81 92 LYS A C 1
ATOM 711 O O . LYS A 1 92 ? -4.819 6.458 15.254 1.00 89.81 92 LYS A O 1
ATOM 716 N N . VAL A 1 93 ? -6.962 5.762 15.062 1.00 87.81 93 VAL A N 1
ATOM 717 C CA . VAL A 1 93 ? -6.704 4.316 15.218 1.00 87.81 93 VAL A CA 1
ATOM 718 C C . VAL A 1 93 ? -5.654 3.823 14.223 1.00 87.81 93 VAL A C 1
ATOM 720 O O . VAL A 1 93 ? -4.723 3.115 14.600 1.00 87.81 93 VAL A O 1
ATOM 723 N N . VAL A 1 94 ? -5.776 4.239 12.962 1.00 85.31 94 VAL A N 1
ATOM 724 C CA . VAL A 1 94 ? -4.850 3.857 11.887 1.00 85.31 94 VAL A CA 1
ATOM 725 C C . VAL A 1 94 ? -3.458 4.472 12.102 1.00 85.31 94 VAL A C 1
ATOM 727 O O . VAL A 1 94 ? -2.448 3.805 11.898 1.00 85.31 94 VAL A O 1
ATOM 730 N N . SER A 1 95 ? -3.384 5.722 12.568 1.00 75.31 95 SER A N 1
ATOM 731 C CA . SER A 1 95 ? -2.122 6.462 12.712 1.00 75.31 95 SER A CA 1
ATOM 732 C C . SER A 1 95 ? -1.310 6.133 13.966 1.00 75.31 95 SER A C 1
ATOM 734 O O . SER A 1 95 ? -0.085 6.200 13.924 1.00 75.31 95 SER A O 1
ATOM 736 N N . GLU A 1 96 ? -1.955 5.791 15.082 1.00 73.19 96 GLU A N 1
ATOM 737 C CA . GLU A 1 96 ? -1.240 5.532 16.338 1.00 73.19 96 GLU A CA 1
ATOM 738 C C . GLU A 1 96 ? -0.526 4.172 16.296 1.00 73.19 96 GLU A C 1
ATOM 740 O O . GLU A 1 96 ? 0.507 3.981 16.952 1.00 73.19 96 GLU A O 1
ATOM 745 N N . ALA A 1 97 ? -1.016 3.236 15.467 1.00 60.25 97 ALA A N 1
ATOM 746 C CA . ALA A 1 97 ? -0.511 1.865 15.365 1.00 60.25 97 ALA A CA 1
ATOM 747 C C . ALA A 1 97 ? -0.227 1.273 16.761 1.00 60.25 97 ALA A C 1
ATOM 749 O O . ALA A 1 97 ? 0.802 0.620 16.987 1.00 60.25 97 ALA A O 1
ATOM 750 N N . GLU A 1 98 ? -1.058 1.632 17.743 1.00 63.50 98 GLU A N 1
ATOM 751 C CA . GLU A 1 98 ? -0.886 1.253 19.136 1.00 63.50 98 GLU A CA 1
ATOM 752 C C . GLU A 1 98 ? -1.644 -0.050 19.390 1.00 63.50 98 GLU A C 1
ATOM 754 O O . GLU A 1 98 ? -2.853 -0.145 19.213 1.00 63.50 98 GLU A O 1
ATOM 759 N N . ALA A 1 99 ? -0.862 -1.052 19.803 1.00 53.16 99 ALA A N 1
ATOM 760 C CA . ALA A 1 99 ? -1.260 -2.374 20.272 1.00 53.16 99 ALA A CA 1
ATOM 761 C C . ALA A 1 99 ? -2.013 -3.274 19.271 1.00 53.16 99 ALA A C 1
ATOM 763 O O . ALA A 1 99 ? -3.211 -3.467 19.400 1.00 53.16 99 ALA A O 1
ATOM 764 N N . LEU A 1 100 ? -1.246 -3.927 18.381 1.00 58.47 100 LEU A N 1
ATOM 765 C CA . LEU A 1 100 ? -1.356 -5.337 17.927 1.00 58.47 100 LEU A CA 1
ATOM 766 C C . LEU A 1 100 ? -2.700 -5.912 17.428 1.00 58.47 100 LEU A C 1
ATOM 768 O O . LEU A 1 100 ? -2.697 -7.046 16.949 1.00 58.47 100 LEU A O 1
ATOM 772 N N . ASP A 1 101 ? -3.814 -5.187 17.462 1.00 79.12 101 ASP A N 1
ATOM 773 C CA . ASP A 1 101 ? -5.051 -5.583 16.795 1.00 79.12 101 ASP A CA 1
ATOM 774 C C . ASP A 1 101 ? -4.960 -5.184 15.319 1.00 79.12 101 ASP A C 1
ATOM 776 O O . ASP A 1 101 ? -5.582 -4.230 14.850 1.00 79.12 101 ASP A O 1
ATOM 780 N N . LEU A 1 102 ? -4.096 -5.909 14.601 1.00 82.19 102 LEU A N 1
ATOM 781 C CA . LEU A 1 102 ? -3.889 -5.733 13.165 1.00 82.19 102 LEU A CA 1
ATOM 782 C C . LEU A 1 102 ? -5.209 -5.893 12.406 1.00 82.19 102 LEU A C 1
ATOM 784 O O . LEU A 1 102 ? -5.459 -5.128 11.486 1.00 82.19 102 LEU A O 1
ATOM 788 N N . SER A 1 103 ? -6.084 -6.798 12.857 1.00 86.25 103 SER A N 1
ATOM 789 C CA . SER A 1 103 ? -7.408 -7.012 12.259 1.00 86.25 103 SER A CA 1
ATOM 790 C C . SER A 1 103 ? -8.290 -5.766 12.374 1.00 86.25 103 SER A C 1
ATOM 792 O O . SER A 1 103 ? -8.965 -5.383 11.422 1.00 86.25 103 SER A O 1
ATOM 794 N N . PHE A 1 104 ? -8.290 -5.101 13.533 1.00 88.00 104 PHE A N 1
ATOM 795 C CA . PHE A 1 104 ? -9.039 -3.857 13.705 1.00 88.00 104 PHE A CA 1
ATOM 796 C C . PHE A 1 104 ? -8.419 -2.698 12.931 1.00 88.00 104 PHE A C 1
ATOM 798 O O . PHE A 1 104 ? -9.148 -1.886 12.365 1.00 88.00 104 PHE A O 1
ATOM 805 N N . MET A 1 105 ? -7.089 -2.631 12.856 1.00 88.38 105 MET A N 1
ATOM 806 C CA . MET A 1 105 ? -6.396 -1.638 12.036 1.00 88.38 105 MET A CA 1
ATOM 807 C C . MET A 1 105 ? -6.712 -1.817 10.542 1.00 88.38 105 MET A C 1
ATOM 809 O O . MET A 1 105 ? -7.020 -0.831 9.880 1.00 88.38 105 MET A O 1
ATOM 813 N N . GLU A 1 106 ? -6.709 -3.050 10.026 1.00 90.25 106 GLU A N 1
ATOM 814 C CA . GLU A 1 106 ? -7.106 -3.382 8.649 1.00 90.25 106 GLU A CA 1
ATOM 815 C C . GLU A 1 106 ? -8.542 -2.936 8.362 1.00 90.25 106 GLU A C 1
ATOM 817 O O . GLU A 1 106 ? -8.775 -2.177 7.422 1.00 90.25 106 GLU A O 1
ATOM 822 N N . ALA A 1 107 ? -9.490 -3.294 9.231 1.00 92.25 107 ALA A N 1
ATOM 823 C CA . ALA A 1 107 ? -10.872 -2.849 9.086 1.00 92.25 107 ALA A CA 1
ATOM 824 C C . ALA A 1 107 ? -10.999 -1.313 9.159 1.00 92.25 107 ALA A C 1
ATOM 826 O O . ALA A 1 107 ? -11.792 -0.710 8.444 1.00 92.25 107 ALA A O 1
ATOM 827 N N . SER A 1 108 ? -10.179 -0.647 9.975 1.00 92.69 108 SER A N 1
ATOM 828 C CA . SER A 1 108 ? -10.149 0.819 10.060 1.00 92.69 108 SER A CA 1
ATOM 829 C C . SER A 1 108 ? -9.605 1.473 8.782 1.00 92.69 108 SER A C 1
ATOM 831 O O . SER A 1 108 ? -10.064 2.551 8.405 1.00 92.69 108 SER A O 1
ATOM 833 N N . ILE A 1 109 ? -8.653 0.832 8.094 1.00 93.94 109 ILE A N 1
ATOM 834 C CA . ILE A 1 109 ? -8.161 1.268 6.777 1.00 93.94 109 ILE A CA 1
ATOM 835 C C . ILE A 1 109 ? -9.283 1.158 5.736 1.00 93.94 109 ILE A C 1
ATOM 837 O O . ILE A 1 109 ? -9.480 2.098 4.966 1.00 93.94 109 ILE A O 1
ATOM 841 N N . GLU A 1 110 ? -10.056 0.068 5.746 1.00 95.25 110 GLU A N 1
ATOM 842 C CA . GLU A 1 110 ? -11.232 -0.087 4.874 1.00 95.25 110 GLU A CA 1
ATOM 843 C C . GLU A 1 110 ? -12.278 1.007 5.141 1.00 95.25 110 GLU A C 1
ATOM 845 O O . GLU A 1 110 ? -12.777 1.628 4.205 1.00 95.25 110 GLU A O 1
ATOM 850 N N . LEU A 1 111 ? -12.536 1.334 6.411 1.00 95.69 111 LEU A N 1
ATOM 851 C CA . LEU A 1 111 ? -13.438 2.429 6.783 1.00 95.69 111 LEU A CA 1
ATOM 852 C C . LEU A 1 111 ? -12.938 3.805 6.317 1.00 95.69 111 LEU A C 1
ATOM 854 O O . LEU A 1 111 ? -13.743 4.635 5.898 1.00 95.69 111 LEU A O 1
ATOM 858 N N . LEU A 1 112 ? -11.626 4.071 6.366 1.00 94.38 112 LEU A N 1
ATOM 859 C CA . LEU A 1 112 ? -11.061 5.302 5.798 1.00 94.38 112 LEU A CA 1
ATOM 860 C C . LEU A 1 112 ? -11.221 5.360 4.275 1.00 94.38 112 LEU A C 1
ATOM 862 O O . LEU A 1 112 ? -11.409 6.449 3.735 1.00 94.38 112 LEU A O 1
ATOM 866 N N . ALA A 1 113 ? -11.164 4.218 3.584 1.00 94.88 113 ALA A N 1
ATOM 867 C CA . ALA A 1 113 ? -11.304 4.157 2.130 1.00 94.88 113 ALA A CA 1
ATOM 868 C C . ALA A 1 113 ? -12.705 4.582 1.639 1.00 94.88 113 ALA A C 1
ATOM 870 O O . ALA A 1 113 ? -12.850 5.015 0.495 1.00 94.88 113 ALA A O 1
ATOM 871 N N . GLU A 1 114 ? -13.723 4.536 2.505 1.00 96.25 114 GLU A N 1
ATOM 872 C CA . GLU A 1 114 ? -15.073 5.039 2.210 1.00 96.25 114 GLU A CA 1
ATOM 873 C C . GLU A 1 114 ? -15.143 6.575 2.102 1.00 96.25 114 GLU A C 1
ATOM 875 O O . GLU A 1 114 ? -16.084 7.117 1.517 1.00 96.25 114 GLU A O 1
ATOM 880 N N . PHE A 1 115 ? -14.144 7.307 2.609 1.00 93.44 115 PHE A N 1
ATOM 881 C CA . PHE A 1 115 ? -14.032 8.762 2.446 1.00 93.44 115 PHE A CA 1
ATOM 882 C C . PHE A 1 115 ? -13.368 9.103 1.105 1.00 93.44 115 PHE A C 1
ATOM 884 O O . PHE A 1 115 ? -12.221 9.556 1.039 1.00 93.44 115 PHE A O 1
ATOM 891 N N . ARG A 1 116 ? -14.094 8.855 0.010 1.00 90.88 116 ARG A N 1
ATOM 892 C CA . ARG A 1 116 ? -13.600 9.055 -1.362 1.00 90.88 116 ARG A CA 1
ATOM 893 C C . ARG A 1 116 ? -13.161 10.500 -1.595 1.00 90.88 116 ARG A C 1
ATOM 895 O O . ARG A 1 116 ? -13.821 11.432 -1.150 1.00 90.88 116 ARG A O 1
ATOM 902 N N . GLU A 1 117 ? -12.050 10.663 -2.313 1.00 87.94 117 GLU A N 1
ATOM 903 C CA . GLU A 1 117 ? -11.474 11.972 -2.672 1.00 87.94 117 GLU A CA 1
ATOM 904 C C . GLU A 1 117 ? -11.115 12.860 -1.460 1.00 87.94 117 GLU A C 1
ATOM 906 O O . GLU A 1 117 ? -10.900 14.062 -1.606 1.00 87.94 117 GLU A O 1
ATOM 911 N N . ASN A 1 118 ? -11.003 12.281 -0.254 1.00 91.62 118 ASN A N 1
ATOM 912 C CA . ASN A 1 118 ? -10.626 13.013 0.949 1.00 91.62 118 ASN A CA 1
ATOM 913 C C . ASN A 1 118 ? -9.104 12.932 1.201 1.00 91.62 118 ASN A C 1
ATOM 915 O O . ASN A 1 118 ? -8.602 11.868 1.581 1.00 91.62 118 ASN A O 1
ATOM 919 N N . PRO A 1 119 ? -8.352 14.041 1.064 1.00 91.38 119 PRO A N 1
ATOM 920 C CA . PRO A 1 119 ? -6.900 14.022 1.237 1.00 91.38 119 PRO A CA 1
ATOM 921 C C . PRO A 1 119 ? -6.476 13.642 2.660 1.00 91.38 119 PRO A C 1
ATOM 923 O O . PRO A 1 119 ? -5.474 12.959 2.831 1.00 91.38 119 PRO A O 1
ATOM 926 N N . ALA A 1 120 ? -7.262 13.985 3.686 1.00 92.38 120 ALA A N 1
ATOM 927 C CA . ALA A 1 120 ? -6.924 13.640 5.065 1.00 92.38 120 ALA A CA 1
ATOM 928 C C . ALA A 1 120 ? -7.034 12.129 5.346 1.00 92.38 120 ALA A C 1
ATOM 930 O O . ALA A 1 120 ? -6.292 11.619 6.189 1.00 92.38 120 ALA A O 1
ATOM 931 N N . ALA A 1 121 ? -7.908 11.407 4.629 1.00 92.00 121 ALA A N 1
ATOM 932 C CA . ALA A 1 121 ? -7.956 9.944 4.673 1.00 92.00 121 ALA A CA 1
ATOM 933 C C . ALA A 1 121 ? -6.687 9.336 4.053 1.00 92.00 121 ALA A C 1
ATOM 935 O O . ALA A 1 121 ? -6.042 8.491 4.675 1.00 92.00 121 ALA A O 1
ATOM 936 N N . GLY A 1 122 ? -6.278 9.832 2.878 1.00 91.94 122 GLY A N 1
ATOM 937 C CA . GLY A 1 122 ? -5.027 9.433 2.225 1.00 91.94 122 GLY A CA 1
ATOM 938 C C . GLY A 1 122 ? -3.797 9.715 3.093 1.00 91.94 122 GLY A C 1
ATOM 939 O O . GLY A 1 122 ? -2.988 8.820 3.334 1.00 91.94 122 GLY A O 1
ATOM 940 N N . ASP A 1 123 ? -3.698 10.918 3.657 1.00 92.50 123 ASP A N 1
ATOM 941 C CA . ASP A 1 123 ? -2.599 11.307 4.544 1.00 92.50 123 ASP A CA 1
ATOM 942 C C . ASP A 1 123 ? -2.527 10.425 5.798 1.00 92.50 123 ASP A C 1
ATOM 944 O O . ASP A 1 123 ? -1.439 10.112 6.284 1.00 92.50 123 ASP A O 1
ATOM 948 N N . ALA A 1 124 ? -3.676 10.017 6.348 1.00 91.25 124 ALA A N 1
ATOM 949 C CA . ALA A 1 124 ? -3.723 9.102 7.484 1.00 91.25 124 ALA A CA 1
ATOM 950 C C . ALA A 1 124 ? -3.176 7.715 7.122 1.00 91.25 124 ALA A C 1
ATOM 952 O O . ALA A 1 124 ? -2.379 7.169 7.885 1.00 91.25 124 ALA A O 1
ATOM 953 N N . MET A 1 125 ? -3.535 7.182 5.950 1.00 92.06 125 MET A N 1
ATOM 954 C CA . MET A 1 125 ? -2.990 5.917 5.448 1.00 92.06 125 MET A CA 1
ATOM 955 C C . MET A 1 125 ? -1.477 6.009 5.207 1.00 92.06 125 MET A C 1
ATOM 957 O O . MET A 1 125 ? -0.739 5.111 5.603 1.00 92.06 125 MET A O 1
ATOM 961 N N . VAL A 1 126 ? -0.989 7.117 4.638 1.00 91.25 126 VAL A N 1
ATOM 962 C CA . VAL A 1 126 ? 0.453 7.351 4.438 1.00 91.25 126 VAL A CA 1
ATOM 963 C C . VAL A 1 126 ? 1.202 7.404 5.770 1.00 91.25 126 VAL A C 1
ATOM 965 O O . VAL A 1 126 ? 2.221 6.732 5.933 1.00 91.25 126 VAL A O 1
ATOM 968 N N . ARG A 1 127 ? 0.681 8.131 6.767 1.00 89.56 127 ARG A N 1
ATOM 969 C CA . ARG A 1 127 ? 1.268 8.146 8.119 1.00 89.56 127 ARG A CA 1
ATOM 970 C C . ARG A 1 127 ? 1.270 6.766 8.772 1.00 89.56 127 ARG A C 1
ATOM 972 O O . ARG A 1 127 ? 2.233 6.427 9.462 1.00 89.56 127 ARG A O 1
ATOM 979 N N . ALA A 1 128 ? 0.222 5.976 8.565 1.00 88.19 128 ALA A N 1
ATOM 980 C CA . ALA A 1 128 ? 0.158 4.621 9.091 1.00 88.19 128 ALA A CA 1
ATOM 981 C C . ALA A 1 128 ? 1.200 3.710 8.443 1.00 88.19 128 ALA A C 1
ATOM 983 O O . ALA A 1 128 ? 1.899 3.015 9.173 1.00 88.19 128 ALA A O 1
ATOM 984 N N . MET A 1 129 ? 1.386 3.780 7.119 1.00 88.88 129 MET A N 1
ATOM 985 C CA . MET A 1 129 ? 2.458 3.050 6.427 1.00 88.88 129 MET A CA 1
ATOM 986 C C . MET A 1 129 ? 3.830 3.391 7.016 1.00 88.88 129 MET A C 1
ATOM 988 O O . MET A 1 129 ? 4.541 2.488 7.445 1.00 88.88 129 MET A O 1
ATOM 992 N N . HIS A 1 130 ? 4.158 4.680 7.166 1.00 87.69 130 HIS A N 1
ATOM 993 C CA . HIS A 1 130 ? 5.417 5.095 7.800 1.00 87.69 130 HIS A CA 1
ATOM 994 C C . HIS A 1 130 ? 5.576 4.559 9.225 1.00 87.69 130 HIS A C 1
ATOM 996 O O . HIS A 1 130 ? 6.649 4.097 9.605 1.00 87.69 130 HIS A O 1
ATOM 1002 N N . THR A 1 131 ? 4.509 4.611 10.021 1.00 85.19 131 THR A N 1
ATOM 1003 C CA . THR A 1 131 ? 4.546 4.154 11.415 1.00 85.19 131 THR A CA 1
ATOM 1004 C C . THR A 1 131 ? 4.723 2.638 11.509 1.00 85.19 131 THR A C 1
ATOM 1006 O O . THR A 1 131 ? 5.505 2.157 12.331 1.00 85.19 131 THR A O 1
ATOM 1009 N N . VAL A 1 132 ? 4.012 1.881 10.669 1.00 85.50 132 VAL A N 1
ATOM 1010 C CA . VAL A 1 132 ? 4.118 0.421 10.586 1.00 85.50 132 VAL A CA 1
ATOM 1011 C C . VAL A 1 132 ? 5.507 0.021 10.104 1.00 85.50 132 VAL A C 1
ATOM 1013 O O . VAL A 1 132 ? 6.119 -0.839 10.734 1.00 85.50 132 VAL A O 1
ATOM 1016 N N . ASP A 1 133 ? 6.033 0.668 9.064 1.00 86.06 133 ASP A N 1
ATOM 1017 C CA . ASP A 1 133 ? 7.372 0.399 8.541 1.00 86.06 133 ASP A CA 1
ATOM 1018 C C . ASP A 1 133 ? 8.446 0.658 9.600 1.00 86.06 133 ASP A C 1
ATOM 1020 O O . ASP A 1 133 ? 9.280 -0.211 9.847 1.00 86.06 133 ASP A O 1
ATOM 1024 N N . GLU A 1 134 ? 8.403 1.800 10.291 1.00 86.56 134 GLU A N 1
ATOM 1025 C CA . GLU A 1 134 ? 9.363 2.140 11.350 1.00 86.56 134 GLU A CA 1
ATOM 1026 C C . GLU A 1 134 ? 9.328 1.109 12.493 1.00 86.56 134 GLU A C 1
ATOM 1028 O O . GLU A 1 134 ? 10.356 0.521 12.850 1.00 86.56 134 GLU A O 1
ATOM 1033 N N . LYS A 1 135 ? 8.134 0.821 13.037 1.00 84.31 135 LYS A N 1
ATOM 1034 C CA . LYS A 1 135 ? 7.963 -0.136 14.146 1.00 84.31 135 LYS A CA 1
ATOM 1035 C C . LYS A 1 135 ? 8.349 -1.561 13.730 1.00 84.31 135 LYS A C 1
ATOM 1037 O O . LYS A 1 135 ? 9.025 -2.263 14.487 1.00 84.31 135 LYS A O 1
ATOM 1042 N N . SER A 1 136 ? 7.944 -1.988 12.534 1.00 85.00 136 SER A N 1
ATOM 1043 C CA . SER A 1 136 ? 8.255 -3.308 11.976 1.00 85.00 136 SER A CA 1
ATOM 1044 C C . SER A 1 136 ? 9.756 -3.468 11.739 1.00 85.00 136 SER A C 1
ATOM 1046 O O . SER A 1 136 ? 10.354 -4.446 12.191 1.00 85.00 136 SER A O 1
ATOM 1048 N N . ASN A 1 137 ? 10.408 -2.468 11.143 1.00 86.44 137 ASN A N 1
ATOM 1049 C CA . ASN A 1 137 ? 11.854 -2.465 10.933 1.00 86.44 137 ASN A CA 1
ATOM 1050 C C . ASN A 1 137 ? 12.617 -2.512 12.260 1.00 86.44 137 ASN A C 1
ATOM 1052 O O . ASN A 1 137 ? 13.553 -3.303 12.409 1.00 86.44 137 ASN A O 1
ATOM 1056 N N . GLN A 1 138 ? 12.197 -1.736 13.262 1.00 88.06 138 GLN A N 1
ATOM 1057 C CA . GLN A 1 138 ? 12.794 -1.782 14.597 1.00 88.06 138 GLN A CA 1
ATOM 1058 C C . GLN A 1 138 ? 12.664 -3.177 15.235 1.00 88.06 138 GLN A C 1
ATOM 1060 O O . GLN A 1 138 ? 13.626 -3.685 15.833 1.00 88.06 138 GLN A O 1
ATOM 1065 N N . LEU A 1 139 ? 11.504 -3.823 15.086 1.00 85.56 139 LEU A N 1
ATOM 1066 C CA . LEU A 1 139 ? 11.266 -5.181 15.571 1.00 85.56 139 LEU A CA 1
ATOM 1067 C C . LEU A 1 139 ? 12.132 -6.206 14.824 1.00 85.56 139 LEU A C 1
ATOM 1069 O O . LEU A 1 139 ? 12.831 -6.986 15.472 1.00 85.56 139 LEU A O 1
ATOM 1073 N N . HIS A 1 140 ? 12.164 -6.165 13.489 1.00 86.44 140 HIS A N 1
ATOM 1074 C CA . HIS A 1 140 ? 13.013 -7.024 12.657 1.00 86.44 140 HIS A CA 1
ATOM 1075 C C . HIS A 1 140 ? 14.490 -6.904 13.044 1.00 86.44 140 HIS A C 1
ATOM 1077 O O . HIS A 1 140 ? 15.153 -7.914 13.286 1.00 86.44 140 HIS A O 1
ATOM 1083 N N . MET A 1 141 ? 14.999 -5.680 13.202 1.00 88.81 141 MET A N 1
ATOM 1084 C CA . MET A 1 141 ? 16.379 -5.442 13.631 1.00 88.81 141 MET A CA 1
ATOM 1085 C C . MET A 1 141 ? 16.653 -6.023 15.019 1.00 88.81 141 MET A C 1
ATOM 1087 O O . MET A 1 141 ? 17.721 -6.590 15.259 1.00 88.81 141 MET A O 1
ATOM 1091 N N . THR A 1 142 ? 15.696 -5.914 15.941 1.00 86.56 142 THR A N 1
ATOM 1092 C CA . THR A 1 142 ? 15.811 -6.483 17.290 1.00 86.56 142 THR A CA 1
ATOM 1093 C C . THR A 1 142 ? 15.817 -8.012 17.257 1.00 86.56 142 THR A C 1
ATOM 1095 O O . THR A 1 142 ? 16.644 -8.631 17.932 1.00 86.56 142 THR A O 1
ATOM 1098 N N . LEU A 1 143 ? 14.954 -8.630 16.448 1.00 83.56 143 LEU A N 1
ATOM 1099 C CA . LEU A 1 143 ? 14.903 -10.081 16.263 1.00 83.56 143 LEU A CA 1
ATOM 1100 C C . LEU A 1 143 ? 16.211 -10.609 15.668 1.00 83.56 143 LEU A C 1
ATOM 1102 O O . LEU A 1 143 ? 16.832 -11.488 16.263 1.00 83.56 143 LEU A O 1
ATOM 1106 N N . ILE A 1 144 ? 16.693 -10.021 14.569 1.00 85.94 144 ILE A N 1
ATOM 1107 C CA . ILE A 1 144 ? 17.944 -10.425 13.904 1.00 85.94 144 ILE A CA 1
ATOM 1108 C C . ILE A 1 144 ? 19.144 -10.276 14.853 1.00 85.94 144 ILE A C 1
ATOM 1110 O O . ILE A 1 144 ? 19.950 -11.201 14.993 1.00 85.94 144 ILE A O 1
ATOM 1114 N N . LYS A 1 145 ? 19.241 -9.151 15.581 1.00 86.06 145 LYS A N 1
ATOM 1115 C CA . LYS A 1 145 ? 20.297 -8.933 16.588 1.00 86.06 145 LYS A CA 1
ATOM 1116 C C . LYS A 1 145 ? 20.300 -10.010 17.671 1.00 86.06 145 LYS A C 1
ATOM 1118 O O . LYS A 1 145 ? 21.374 -10.418 18.111 1.00 86.06 145 LYS A O 1
ATOM 1123 N N . ASN A 1 146 ? 19.129 -10.460 18.121 1.00 80.88 146 ASN A N 1
ATOM 1124 C CA . ASN A 1 146 ? 19.036 -11.480 19.163 1.00 80.88 146 ASN A CA 1
ATOM 1125 C C . ASN A 1 146 ? 19.199 -12.902 18.619 1.00 80.88 146 ASN A C 1
ATOM 1127 O O . ASN A 1 146 ? 19.816 -13.715 19.304 1.00 80.88 146 ASN A O 1
ATOM 1131 N N . LEU A 1 147 ? 18.777 -13.192 17.383 1.00 78.62 147 LEU A N 1
ATOM 1132 C CA . LEU A 1 147 ? 19.065 -14.466 16.717 1.00 78.62 147 LEU A CA 1
ATOM 1133 C C . LEU A 1 147 ? 20.574 -14.744 16.709 1.00 78.62 147 LEU A C 1
ATOM 1135 O O . LEU A 1 147 ? 20.991 -15.831 17.107 1.00 78.62 147 LEU A O 1
ATOM 1139 N N . ASN A 1 148 ? 21.411 -13.741 16.405 1.00 71.31 148 ASN A N 1
ATOM 1140 C CA . ASN A 1 148 ? 22.885 -13.823 16.487 1.00 71.31 148 ASN A CA 1
ATOM 1141 C C . ASN A 1 148 ? 23.423 -14.308 17.846 1.00 71.31 148 ASN A C 1
ATOM 1143 O O . ASN A 1 148 ? 24.530 -14.841 17.926 1.00 71.31 148 ASN A O 1
ATOM 1147 N N . ARG A 1 149 ? 22.649 -14.157 18.925 1.00 77.12 149 ARG A N 1
ATOM 1148 C CA . ARG A 1 149 ? 23.038 -14.545 20.289 1.00 77.12 149 ARG A CA 1
ATOM 1149 C C . ARG A 1 149 ? 22.630 -15.974 20.642 1.00 77.12 149 ARG A C 1
ATOM 1151 O O . ARG A 1 149 ? 23.281 -16.574 21.490 1.00 77.12 149 ARG A O 1
ATOM 1158 N N . VAL A 1 150 ? 21.593 -16.515 20.000 1.00 69.69 150 VAL A N 1
ATOM 1159 C CA . VAL A 1 150 ? 21.027 -17.843 20.305 1.00 69.69 150 VAL A CA 1
ATOM 1160 C C . VAL A 1 150 ? 21.935 -18.990 19.817 1.00 69.69 150 VAL A C 1
ATOM 1162 O O . VAL A 1 150 ? 21.829 -20.091 20.345 1.00 69.69 150 VAL A O 1
ATOM 1165 N N . ARG A 1 151 ? 22.879 -18.728 18.890 1.00 63.72 151 ARG A N 1
ATOM 1166 C CA . ARG A 1 151 ? 23.920 -19.659 18.387 1.00 63.72 151 ARG A CA 1
ATOM 1167 C C . ARG A 1 151 ? 23.393 -21.085 18.143 1.00 63.72 151 ARG A C 1
ATOM 1169 O O . ARG A 1 151 ? 23.759 -2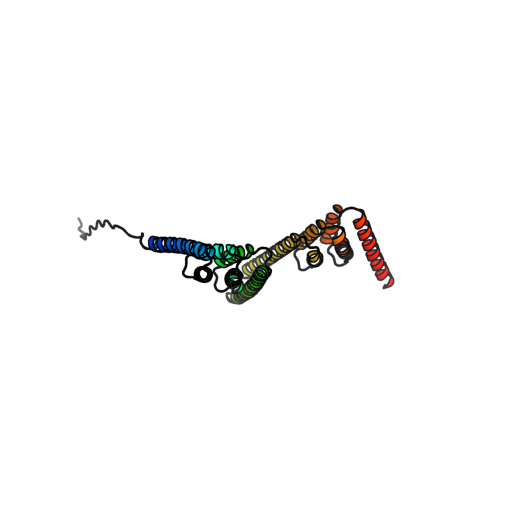2.021 18.854 1.00 63.72 151 ARG A O 1
ATOM 1176 N N . SER A 1 152 ? 22.550 -21.257 17.125 1.00 71.31 152 SER A N 1
ATOM 1177 C CA . SER A 1 152 ? 22.085 -22.578 16.676 1.00 71.31 152 SER A CA 1
ATOM 1178 C C . SER A 1 152 ? 22.896 -23.083 15.475 1.00 71.31 152 SER A C 1
ATOM 1180 O O . SER A 1 152 ? 23.461 -22.295 14.716 1.00 71.31 152 SER A O 1
ATOM 1182 N N . LYS A 1 153 ? 22.958 -24.410 15.282 1.00 65.69 153 LYS A N 1
ATOM 1183 C CA . LYS A 1 153 ? 23.643 -25.020 14.124 1.00 65.69 153 LYS A CA 1
ATOM 1184 C C . LYS A 1 153 ? 23.002 -24.633 12.781 1.00 65.69 153 LYS A C 1
ATOM 1186 O O . LYS A 1 153 ? 23.713 -24.555 11.787 1.00 65.69 153 LYS A O 1
ATOM 1191 N N . ASP A 1 154 ? 21.709 -24.307 12.787 1.00 74.25 154 ASP A N 1
ATOM 1192 C CA . ASP A 1 154 ? 20.917 -23.994 11.586 1.00 74.25 154 ASP A CA 1
ATOM 1193 C C . ASP A 1 154 ? 20.721 -22.484 11.359 1.00 74.25 154 ASP A C 1
ATOM 1195 O O . ASP A 1 154 ? 19.909 -22.052 10.543 1.00 74.25 154 ASP A O 1
ATOM 1199 N N . GLN A 1 155 ? 21.477 -21.652 12.075 1.00 78.69 155 GLN A N 1
ATOM 1200 C CA . GLN A 1 155 ? 21.331 -20.199 12.047 1.00 78.69 155 GLN A CA 1
ATOM 1201 C C . GLN A 1 155 ? 21.551 -19.578 10.661 1.00 78.69 155 GLN A C 1
ATOM 1203 O O . GLN A 1 155 ? 20.881 -18.609 10.312 1.00 78.69 155 GLN A O 1
ATOM 1208 N N . VAL A 1 156 ? 22.467 -20.131 9.863 1.00 83.06 156 VAL A N 1
ATOM 1209 C CA . VAL A 1 156 ? 22.722 -19.645 8.498 1.00 83.06 156 VAL A CA 1
ATOM 1210 C C . VAL A 1 156 ? 21.483 -19.829 7.620 1.00 83.06 156 VAL A C 1
ATOM 1212 O O . VAL A 1 156 ? 21.111 -18.902 6.910 1.00 83.06 156 VAL A O 1
ATOM 1215 N N . LEU A 1 157 ? 20.808 -20.980 7.708 1.00 84.56 157 LEU A N 1
ATOM 1216 C CA . LEU A 1 157 ? 19.603 -21.256 6.921 1.00 84.56 157 LEU A CA 1
ATOM 1217 C C . LEU A 1 157 ? 18.454 -20.325 7.315 1.00 84.56 157 LEU A C 1
ATOM 1219 O O . LEU A 1 157 ? 17.836 -19.732 6.438 1.00 84.56 157 LEU A O 1
ATOM 1223 N N . ALA A 1 158 ? 18.234 -20.121 8.617 1.00 81.94 158 ALA A N 1
ATOM 1224 C CA . ALA A 1 158 ? 17.207 -19.199 9.101 1.00 81.94 158 ALA A CA 1
ATOM 1225 C C . ALA A 1 158 ? 17.464 -17.747 8.650 1.00 81.94 158 ALA A C 1
ATOM 1227 O O . ALA A 1 158 ? 16.535 -17.037 8.276 1.00 81.94 158 ALA A O 1
ATOM 1228 N N . LEU A 1 159 ? 18.723 -17.291 8.651 1.00 85.31 159 LEU A N 1
ATOM 1229 C CA . LEU A 1 159 ? 19.071 -15.947 8.175 1.00 85.31 159 LEU A CA 1
ATOM 1230 C C . LEU A 1 159 ? 18.914 -15.802 6.654 1.00 85.31 159 LEU A C 1
ATOM 1232 O O . LEU A 1 159 ? 18.465 -14.752 6.198 1.00 85.31 159 LEU A O 1
ATOM 1236 N N . LEU A 1 160 ? 19.245 -16.839 5.876 1.00 87.88 160 LEU A N 1
ATOM 1237 C CA . LEU A 1 160 ? 19.014 -16.857 4.427 1.00 87.88 160 LEU A CA 1
ATOM 1238 C C . LEU A 1 160 ? 17.516 -16.830 4.096 1.00 87.88 160 LEU A C 1
ATOM 1240 O O . LEU A 1 160 ? 17.096 -16.055 3.243 1.00 87.88 160 LEU A O 1
ATOM 1244 N N . GLU A 1 161 ? 16.701 -17.612 4.805 1.00 87.00 161 GLU A N 1
ATOM 1245 C CA . GLU A 1 161 ? 15.243 -17.609 4.648 1.00 87.00 161 GLU A CA 1
ATOM 1246 C C . GLU A 1 161 ? 14.637 -16.233 4.965 1.00 87.00 161 GLU A C 1
ATOM 1248 O O . GLU A 1 161 ? 13.810 -15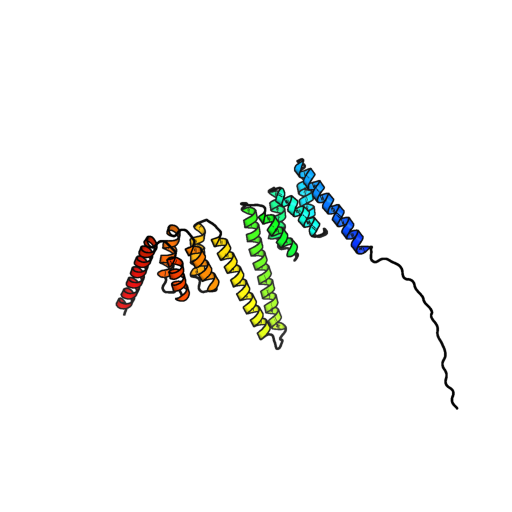.722 4.203 1.00 87.00 161 GLU A O 1
ATOM 1253 N N . LEU A 1 162 ? 15.084 -15.592 6.052 1.00 86.81 162 LEU A N 1
ATOM 1254 C CA . LEU A 1 162 ? 14.666 -14.232 6.407 1.00 86.81 162 LEU A CA 1
ATOM 1255 C C . LEU A 1 162 ? 15.066 -13.209 5.335 1.00 86.81 162 LEU A C 1
ATOM 1257 O O . LEU A 1 162 ? 14.272 -12.327 5.004 1.00 86.81 162 LEU A O 1
ATOM 1261 N N . TYR A 1 163 ? 16.272 -13.331 4.776 1.00 88.00 163 TYR A N 1
ATOM 1262 C CA . TYR A 1 163 ? 16.749 -12.460 3.703 1.00 88.00 163 TYR A CA 1
ATOM 1263 C C . TYR A 1 163 ? 15.896 -12.594 2.433 1.00 88.00 163 TYR A C 1
ATOM 1265 O O . TYR A 1 163 ? 15.405 -11.587 1.916 1.00 88.00 163 TYR A O 1
ATOM 1273 N N . GLU A 1 164 ? 15.649 -13.821 1.968 1.00 91.19 164 GLU A N 1
ATOM 1274 C CA . GLU A 1 164 ? 14.815 -14.075 0.785 1.00 91.19 164 GLU A CA 1
ATOM 1275 C C . GLU A 1 164 ? 13.367 -13.614 0.995 1.00 91.19 164 GLU A C 1
ATOM 1277 O O . GLU A 1 164 ? 12.771 -12.988 0.115 1.00 91.19 164 GLU A O 1
ATOM 1282 N N . THR A 1 165 ? 12.813 -13.842 2.188 1.00 89.94 165 THR A N 1
ATOM 1283 C CA . THR A 1 165 ? 11.464 -13.379 2.547 1.00 89.94 165 THR A CA 1
ATOM 1284 C C . THR A 1 165 ? 11.368 -11.855 2.511 1.00 89.94 165 THR A C 1
ATOM 1286 O O . THR A 1 165 ? 10.431 -11.309 1.926 1.00 89.94 165 THR A O 1
ATOM 1289 N N . SER A 1 166 ? 12.354 -11.158 3.084 1.00 89.25 166 SER A N 1
ATOM 1290 C CA . SER A 1 166 ? 12.425 -9.693 3.064 1.00 89.25 166 SER A CA 1
ATOM 1291 C C . SER A 1 166 ? 12.491 -9.153 1.633 1.00 89.25 166 SER A C 1
ATOM 1293 O O . SER A 1 166 ? 11.676 -8.317 1.239 1.00 89.25 166 SER A O 1
ATOM 1295 N N . LYS A 1 167 ? 13.388 -9.709 0.808 1.00 90.06 167 LYS A N 1
ATOM 1296 C CA . LYS A 1 167 ? 13.537 -9.336 -0.605 1.00 90.06 167 LYS A CA 1
ATOM 1297 C C . LYS A 1 167 ? 12.241 -9.539 -1.395 1.00 90.06 167 LYS A C 1
ATOM 1299 O O . LYS A 1 167 ? 11.842 -8.669 -2.172 1.00 90.06 167 LYS A O 1
ATOM 1304 N N . ALA A 1 168 ? 11.559 -10.665 -1.183 1.00 90.56 168 ALA A N 1
ATOM 1305 C CA . ALA A 1 168 ? 10.277 -10.945 -1.821 1.00 90.56 168 ALA A CA 1
ATOM 1306 C C . ALA A 1 168 ? 9.188 -9.949 -1.391 1.00 90.56 168 ALA A C 1
ATOM 1308 O O . ALA A 1 168 ? 8.413 -9.497 -2.233 1.00 90.56 168 ALA A O 1
ATOM 1309 N N . ASN A 1 169 ? 9.140 -9.574 -0.110 1.00 90.44 169 ASN A N 1
ATOM 1310 C CA . ASN A 1 169 ? 8.176 -8.599 0.401 1.00 90.44 169 ASN A CA 1
ATOM 1311 C C . ASN A 1 169 ? 8.400 -7.206 -0.195 1.00 90.44 169 ASN A C 1
ATOM 1313 O O . ASN A 1 169 ? 7.453 -6.634 -0.727 1.00 90.44 169 ASN A O 1
ATOM 1317 N N . VAL A 1 170 ? 9.644 -6.714 -0.223 1.00 90.81 170 VAL A N 1
ATOM 1318 C CA . VAL A 1 170 ? 9.988 -5.438 -0.882 1.00 90.81 170 VAL A CA 1
ATOM 1319 C C . VAL A 1 170 ? 9.553 -5.450 -2.349 1.00 90.81 170 VAL A C 1
ATOM 1321 O O . VAL A 1 170 ? 8.917 -4.510 -2.823 1.00 90.81 170 VAL A O 1
ATOM 1324 N N . SER A 1 171 ? 9.817 -6.543 -3.072 1.00 92.56 171 SER A N 1
ATOM 1325 C CA . SER A 1 171 ? 9.404 -6.658 -4.473 1.00 92.56 171 SER A CA 1
ATOM 1326 C C . SER A 1 171 ? 7.882 -6.647 -4.655 1.00 92.56 171 SER A C 1
ATOM 1328 O O . SER A 1 171 ? 7.405 -6.076 -5.636 1.00 92.56 171 SER A O 1
ATOM 1330 N N . ARG A 1 172 ? 7.114 -7.277 -3.754 1.00 94.56 172 ARG A N 1
ATOM 1331 C CA . ARG A 1 172 ? 5.640 -7.261 -3.795 1.00 94.56 172 ARG A CA 1
ATOM 1332 C C . ARG A 1 172 ? 5.098 -5.859 -3.536 1.00 94.56 172 ARG A C 1
ATOM 1334 O O . ARG A 1 172 ? 4.247 -5.407 -4.297 1.00 94.56 172 ARG A O 1
ATOM 1341 N N . THR A 1 173 ? 5.626 -5.167 -2.526 1.00 92.56 173 THR A N 1
ATOM 1342 C CA . THR A 1 173 ? 5.234 -3.790 -2.196 1.00 92.56 173 THR A CA 1
ATOM 1343 C C . THR A 1 173 ? 5.540 -2.838 -3.348 1.00 92.56 173 THR A C 1
ATOM 1345 O O . THR A 1 173 ? 4.650 -2.119 -3.794 1.00 92.56 173 THR A O 1
ATOM 1348 N N . ASN A 1 174 ? 6.752 -2.893 -3.910 1.00 95.12 174 ASN A N 1
ATOM 1349 C CA . ASN A 1 174 ? 7.129 -2.047 -5.044 1.00 95.12 174 ASN A CA 1
ATOM 1350 C C . ASN A 1 174 ? 6.258 -2.320 -6.275 1.00 95.12 174 ASN A C 1
ATOM 1352 O O . ASN A 1 174 ? 5.863 -1.380 -6.966 1.00 95.12 174 ASN A O 1
ATOM 1356 N N . LYS A 1 175 ? 5.916 -3.589 -6.541 1.00 96.75 175 LYS A N 1
ATOM 1357 C CA . LYS A 1 175 ? 4.989 -3.941 -7.623 1.00 96.75 175 LYS A CA 1
ATOM 1358 C C . LYS A 1 175 ? 3.615 -3.305 -7.407 1.00 96.75 175 LYS A C 1
ATOM 1360 O O . LYS A 1 175 ? 3.118 -2.658 -8.322 1.00 96.75 175 LYS A O 1
ATOM 1365 N N . LEU A 1 176 ? 3.032 -3.464 -6.218 1.00 96.00 176 LEU A N 1
ATOM 1366 C CA . LEU A 1 176 ? 1.717 -2.906 -5.903 1.00 96.00 176 LEU A CA 1
ATOM 1367 C C . LEU A 1 176 ? 1.724 -1.377 -6.005 1.00 96.00 176 LEU A C 1
ATOM 1369 O O . LEU A 1 176 ? 0.843 -0.816 -6.643 1.00 96.00 176 LEU A O 1
ATOM 1373 N N . LEU A 1 177 ? 2.738 -0.704 -5.453 1.00 95.50 177 LEU A N 1
ATOM 1374 C CA . LEU A 1 177 ? 2.873 0.751 -5.557 1.00 95.50 177 LEU A CA 1
ATOM 1375 C C . LEU A 1 177 ? 2.952 1.205 -7.021 1.00 95.50 177 LEU A C 1
ATOM 1377 O O . LEU A 1 177 ? 2.261 2.139 -7.418 1.00 95.50 177 LEU A O 1
ATOM 1381 N N . THR A 1 178 ? 3.745 0.505 -7.833 1.00 97.19 178 THR A N 1
ATOM 1382 C CA . THR A 1 178 ? 3.878 0.768 -9.274 1.00 97.19 178 THR A CA 1
ATOM 1383 C C . THR A 1 178 ? 2.538 0.613 -9.999 1.00 97.19 178 THR A C 1
ATOM 1385 O O . THR A 1 178 ? 2.171 1.455 -10.815 1.00 97.19 178 THR A O 1
ATOM 1388 N N . GLU A 1 179 ? 1.773 -0.435 -9.685 1.00 96.62 179 GLU A N 1
ATOM 1389 C CA . GLU A 1 179 ? 0.448 -0.683 -10.266 1.00 96.62 179 GLU A CA 1
ATOM 1390 C C . GLU A 1 179 ? -0.586 0.357 -9.828 1.00 96.62 179 GLU A C 1
ATOM 1392 O O . GLU A 1 179 ? -1.337 0.856 -10.667 1.00 96.62 179 GLU A O 1
ATOM 1397 N N . THR A 1 180 ? -0.581 0.740 -8.550 1.00 95.38 180 THR A N 1
ATOM 1398 C CA . THR A 1 180 ? -1.447 1.793 -8.008 1.00 95.38 180 THR A CA 1
ATOM 1399 C C . THR A 1 180 ? -1.140 3.143 -8.650 1.00 95.38 180 THR A C 1
ATOM 1401 O O . THR A 1 180 ? -2.066 3.825 -9.077 1.00 95.38 180 THR A O 1
ATOM 1404 N N . LEU A 1 181 ? 0.140 3.504 -8.817 1.00 95.44 181 LEU A N 1
ATOM 1405 C CA . LEU A 1 181 ? 0.552 4.694 -9.575 1.00 95.44 181 LEU A CA 1
ATOM 1406 C C . LEU A 1 181 ? 0.052 4.637 -11.023 1.00 95.44 181 LEU A C 1
ATOM 1408 O O . LEU A 1 181 ? -0.444 5.627 -11.551 1.00 95.44 181 LEU A O 1
ATOM 1412 N N . GLY A 1 182 ? 0.141 3.472 -11.665 1.00 93.06 182 GLY A N 1
ATOM 1413 C CA . GLY A 1 182 ? -0.346 3.273 -13.028 1.00 93.06 182 GLY A CA 1
ATOM 1414 C C . GLY A 1 182 ? -1.857 3.407 -13.193 1.00 93.06 182 GLY A C 1
ATOM 1415 O O . GLY A 1 182 ? -2.313 3.840 -14.250 1.00 93.06 182 GLY A O 1
ATOM 1416 N N . ALA A 1 183 ? -2.626 3.066 -12.157 1.00 94.00 183 ALA A N 1
ATOM 1417 C CA . ALA A 1 183 ? -4.076 3.231 -12.134 1.00 94.00 183 ALA A CA 1
ATOM 1418 C C . ALA A 1 183 ? -4.509 4.704 -12.001 1.00 94.00 183 ALA A C 1
ATOM 1420 O O . ALA A 1 183 ? -5.654 5.034 -12.312 1.00 94.00 183 ALA A O 1
ATOM 1421 N N . ILE A 1 184 ? -3.604 5.598 -11.584 1.00 91.94 184 ILE A N 1
ATOM 1422 C CA . ILE A 1 184 ? -3.857 7.039 -11.561 1.00 91.94 184 ILE A CA 1
ATOM 1423 C C . ILE A 1 184 ? -3.838 7.561 -13.005 1.00 91.94 184 ILE A C 1
ATOM 1425 O O . ILE A 1 184 ? -2.832 7.486 -13.722 1.00 91.94 184 ILE A O 1
ATOM 1429 N N . GLY A 1 185 ? -4.969 8.129 -13.430 1.00 84.75 185 GLY A N 1
ATOM 1430 C CA . GLY A 1 185 ? -5.157 8.699 -14.769 1.00 84.75 185 GLY A CA 1
ATOM 1431 C C . GLY A 1 185 ? -4.382 9.996 -15.038 1.00 84.75 185 GLY A C 1
ATOM 1432 O O . GLY A 1 185 ? -4.435 10.500 -16.152 1.00 84.75 185 GLY A O 1
ATOM 1433 N N . SER A 1 186 ? -3.667 10.531 -14.044 1.00 91.19 186 SER A N 1
ATOM 1434 C CA . SER A 1 186 ? -2.817 11.722 -14.172 1.00 91.19 186 SER A CA 1
ATOM 1435 C C . SER A 1 186 ? -1.508 11.400 -14.904 1.00 91.19 186 SER A C 1
ATOM 1437 O O . SER A 1 186 ? -0.939 10.312 -14.754 1.00 91.19 186 SER A O 1
ATOM 1439 N N . SER A 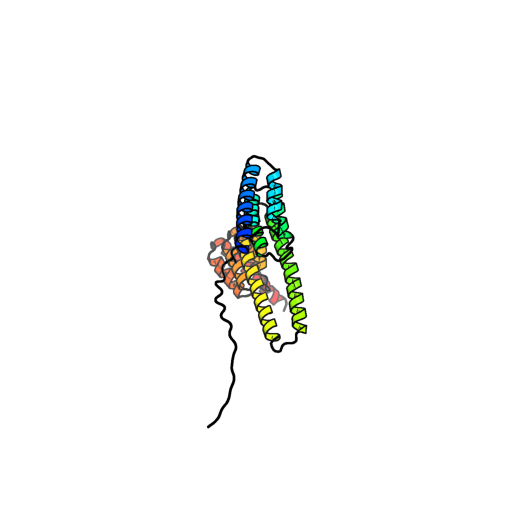1 187 ? -1.006 12.362 -15.676 1.00 90.31 187 SER A N 1
ATOM 1440 C CA . SER A 1 187 ? 0.323 12.325 -16.297 1.00 90.31 187 SER A CA 1
ATOM 1441 C C . SER A 1 187 ? 1.446 12.616 -15.291 1.00 90.31 187 SER A C 1
ATOM 1443 O O . SER A 1 187 ? 2.599 12.260 -15.526 1.00 90.31 187 SER A O 1
ATOM 1445 N N . GLU A 1 188 ? 1.115 13.147 -14.107 1.00 93.19 188 GLU A N 1
ATOM 1446 C CA . GLU A 1 188 ? 2.060 13.425 -13.012 1.00 93.19 188 GLU A CA 1
ATOM 1447 C C . GLU A 1 188 ? 2.769 12.170 -12.482 1.00 93.19 188 GLU A C 1
ATOM 1449 O O . GLU A 1 188 ? 3.812 12.270 -11.842 1.00 93.19 188 GLU A O 1
ATOM 1454 N N . VAL A 1 189 ? 2.238 10.975 -12.761 1.00 95.06 189 VAL A N 1
ATOM 1455 C CA . VAL A 1 189 ? 2.880 9.709 -12.372 1.00 95.06 189 VAL A CA 1
ATOM 1456 C C . VAL A 1 189 ? 3.977 9.261 -13.344 1.00 95.06 189 VAL A C 1
ATOM 1458 O O . VAL A 1 189 ? 4.732 8.345 -13.027 1.00 95.06 189 VAL A O 1
ATOM 1461 N N . ILE A 1 190 ? 4.094 9.876 -14.527 1.00 94.00 190 ILE A N 1
ATOM 1462 C CA . ILE A 1 190 ? 5.095 9.491 -15.535 1.00 94.00 190 ILE A CA 1
ATOM 1463 C C . ILE A 1 190 ? 6.529 9.596 -14.977 1.00 94.00 190 ILE A C 1
ATOM 1465 O O . ILE A 1 190 ? 7.248 8.599 -15.067 1.00 94.00 190 ILE A O 1
ATOM 1469 N N . PRO A 1 191 ? 6.960 10.703 -14.332 1.00 93.81 191 PRO A N 1
ATOM 1470 C CA . PRO A 1 191 ? 8.332 10.829 -13.828 1.00 93.81 191 PRO A CA 1
ATOM 1471 C C . PRO A 1 191 ? 8.723 9.760 -12.798 1.00 93.81 191 PRO A C 1
ATOM 1473 O O . PRO A 1 191 ? 9.850 9.256 -12.814 1.00 93.81 191 PRO A O 1
ATOM 1476 N N . ILE A 1 192 ? 7.797 9.372 -11.913 1.00 95.56 192 ILE A N 1
ATOM 1477 C CA . ILE A 1 192 ? 8.077 8.331 -10.916 1.00 95.56 192 ILE A CA 1
ATOM 1478 C C . ILE A 1 192 ? 8.123 6.938 -11.555 1.00 95.56 192 ILE A C 1
ATOM 1480 O O . ILE A 1 192 ? 8.999 6.149 -11.213 1.00 95.56 192 ILE A O 1
ATOM 1484 N N . LEU A 1 193 ? 7.268 6.642 -12.540 1.00 94.94 193 LEU A N 1
ATOM 1485 C CA . LEU A 1 193 ? 7.329 5.378 -13.287 1.00 94.94 193 LEU A CA 1
ATOM 1486 C C . LEU A 1 193 ? 8.628 5.253 -14.102 1.00 94.94 193 LEU A C 1
ATOM 1488 O O . LEU A 1 193 ? 9.205 4.166 -14.163 1.00 94.94 193 LEU A O 1
ATOM 1492 N N . VAL A 1 194 ? 9.132 6.358 -14.666 1.00 91.88 194 VAL A N 1
ATOM 1493 C CA . VAL A 1 194 ? 10.453 6.401 -15.317 1.00 91.88 194 VAL A CA 1
ATOM 1494 C C . VAL A 1 194 ? 11.552 6.105 -14.305 1.00 91.88 194 VAL A C 1
ATOM 1496 O O . VAL A 1 194 ? 12.347 5.195 -14.533 1.00 91.88 194 VAL A O 1
ATOM 1499 N N . THR A 1 195 ? 11.550 6.793 -13.159 1.00 93.38 195 THR A N 1
ATOM 1500 C CA . THR A 1 195 ? 12.501 6.535 -12.065 1.00 93.38 195 THR A CA 1
ATOM 1501 C C . THR A 1 195 ? 12.509 5.053 -11.674 1.00 93.38 195 THR A C 1
ATOM 1503 O O . THR A 1 195 ? 13.569 4.431 -11.666 1.00 93.38 195 THR A O 1
ATOM 1506 N N . ILE A 1 196 ? 11.329 4.456 -11.459 1.00 94.69 196 ILE A N 1
ATOM 1507 C CA . ILE A 1 196 ? 11.190 3.032 -11.117 1.00 94.69 196 ILE A CA 1
ATOM 1508 C C . ILE A 1 196 ? 11.791 2.137 -12.206 1.00 94.69 196 ILE A C 1
ATOM 1510 O O . ILE A 1 196 ? 12.483 1.173 -11.897 1.00 94.69 196 ILE A O 1
ATOM 1514 N N . SER A 1 197 ? 11.553 2.435 -13.486 1.00 91.56 197 SER A N 1
ATOM 1515 C CA . SER A 1 197 ? 12.060 1.612 -14.593 1.00 91.56 197 SER A CA 1
ATOM 1516 C C . SER A 1 197 ? 13.588 1.655 -14.754 1.00 91.56 197 SER A C 1
ATOM 1518 O O . SER A 1 197 ? 14.186 0.687 -15.240 1.00 91.56 197 SER A O 1
ATOM 1520 N N . LYS A 1 198 ? 14.241 2.736 -14.311 1.00 88.56 198 LYS A N 1
ATOM 1521 C CA . LYS A 1 198 ? 15.694 2.938 -14.434 1.00 88.56 198 LYS A CA 1
ATOM 1522 C C . LYS A 1 198 ? 16.485 2.426 -13.237 1.00 88.56 198 LYS A C 1
ATOM 1524 O O . LYS A 1 198 ? 17.634 2.037 -13.419 1.00 88.56 198 LYS A O 1
ATOM 1529 N N . ASP A 1 199 ? 15.880 2.400 -12.055 1.00 90.50 199 ASP A N 1
ATOM 1530 C CA . ASP A 1 199 ? 16.571 2.071 -10.810 1.00 90.50 199 ASP A CA 1
ATOM 1531 C C . ASP A 1 199 ? 17.094 0.614 -10.804 1.00 90.50 199 ASP A C 1
ATOM 1533 O O . ASP A 1 199 ? 16.293 -0.328 -10.828 1.00 90.50 199 ASP A O 1
ATOM 1537 N N . PRO A 1 200 ? 18.424 0.390 -10.789 1.00 87.69 200 PRO A N 1
ATOM 1538 C CA . PRO A 1 200 ? 19.003 -0.952 -10.779 1.00 87.69 200 PRO A CA 1
ATOM 1539 C C . PRO A 1 200 ? 18.772 -1.711 -9.464 1.00 87.69 200 PRO A C 1
ATOM 1541 O O . PRO A 1 200 ? 18.857 -2.939 -9.470 1.00 87.69 200 PRO A O 1
ATOM 1544 N N . GLU A 1 201 ? 18.443 -1.020 -8.369 1.00 90.06 201 GLU A N 1
ATOM 1545 C CA . GLU A 1 201 ? 18.147 -1.639 -7.071 1.00 90.06 201 GLU A CA 1
ATOM 1546 C C . GLU A 1 201 ? 16.726 -2.225 -7.025 1.00 90.06 201 GLU A C 1
ATOM 1548 O O . GLU A 1 201 ? 16.402 -3.064 -6.177 1.00 90.06 201 GLU A O 1
ATOM 1553 N N . ILE A 1 202 ? 15.859 -1.829 -7.963 1.00 92.44 202 ILE A N 1
ATOM 1554 C CA . ILE A 1 202 ? 14.502 -2.357 -8.078 1.00 92.44 202 ILE A CA 1
ATOM 1555 C C . ILE A 1 202 ? 14.508 -3.673 -8.863 1.00 92.44 202 ILE A C 1
ATOM 1557 O O . ILE A 1 202 ? 15.138 -3.824 -9.911 1.00 92.44 202 ILE A O 1
ATOM 1561 N N . ASN A 1 203 ? 13.733 -4.646 -8.374 1.00 92.25 203 ASN A N 1
ATOM 1562 C CA . ASN A 1 203 ? 13.550 -5.930 -9.042 1.00 92.25 203 ASN A CA 1
ATOM 1563 C C . ASN A 1 203 ? 13.093 -5.753 -10.502 1.00 92.25 203 ASN A C 1
ATOM 1565 O O . ASN A 1 203 ? 12.132 -5.035 -10.782 1.00 92.25 203 ASN A O 1
ATOM 1569 N N . ILE A 1 204 ? 13.734 -6.478 -11.420 1.00 90.62 204 ILE A N 1
ATOM 1570 C CA . ILE A 1 204 ? 13.494 -6.383 -12.865 1.00 90.62 204 ILE A CA 1
ATOM 1571 C C . ILE A 1 204 ? 12.024 -6.548 -13.273 1.00 90.62 204 ILE A C 1
ATOM 1573 O O . ILE A 1 204 ? 11.549 -5.836 -14.152 1.00 90.62 204 ILE A O 1
ATOM 1577 N N . ALA A 1 205 ? 11.258 -7.401 -12.585 1.00 91.88 205 ALA A N 1
ATOM 1578 C CA . ALA A 1 205 ? 9.837 -7.583 -12.868 1.00 91.88 205 ALA A CA 1
ATOM 1579 C C . ALA A 1 205 ? 9.013 -6.323 -12.552 1.00 91.88 205 ALA A C 1
ATOM 1581 O O . ALA A 1 205 ? 8.052 -6.024 -13.257 1.00 91.88 205 ALA A O 1
ATOM 1582 N N . VAL A 1 206 ? 9.390 -5.565 -11.517 1.00 95.94 206 VAL A N 1
ATOM 1583 C CA . VAL A 1 206 ? 8.750 -4.284 -11.174 1.00 95.94 206 VAL A CA 1
ATOM 1584 C C . VAL A 1 206 ? 9.126 -3.210 -12.192 1.00 95.94 206 VAL A C 1
ATOM 1586 O O . VAL A 1 206 ? 8.264 -2.459 -12.639 1.00 95.94 206 VAL A O 1
ATOM 1589 N N . ARG A 1 207 ? 10.392 -3.181 -12.619 1.00 93.44 207 ARG A N 1
ATOM 1590 C CA . ARG A 1 207 ? 10.873 -2.259 -13.657 1.00 93.44 207 ARG A CA 1
ATOM 1591 C C . ARG A 1 207 ? 10.143 -2.476 -14.984 1.00 93.44 207 ARG A C 1
ATOM 1593 O O . ARG A 1 207 ? 9.615 -1.524 -15.553 1.00 93.44 207 ARG A O 1
ATOM 1600 N N . ASN A 1 208 ? 10.029 -3.732 -15.423 1.00 91.31 208 ASN A N 1
ATOM 1601 C CA . ASN A 1 208 ? 9.250 -4.112 -16.605 1.00 91.31 208 ASN A CA 1
ATOM 1602 C C . ASN A 1 208 ? 7.777 -3.730 -16.441 1.00 91.31 208 ASN A C 1
ATOM 1604 O O . ASN A 1 208 ? 7.171 -3.182 -17.358 1.00 91.31 208 ASN A O 1
ATOM 1608 N N . ARG A 1 209 ? 7.205 -3.926 -15.246 1.00 94.25 209 ARG A N 1
ATOM 1609 C CA . ARG A 1 209 ? 5.828 -3.515 -14.965 1.00 94.25 209 ARG A CA 1
ATOM 1610 C C . ARG A 1 209 ? 5.620 -2.004 -15.105 1.00 94.25 209 ARG A C 1
ATOM 1612 O O . ARG A 1 209 ? 4.604 -1.595 -15.662 1.00 94.25 209 ARG A O 1
ATOM 1619 N N . ALA A 1 210 ? 6.564 -1.182 -14.648 1.00 94.69 210 ALA A N 1
ATOM 1620 C CA . ALA A 1 210 ? 6.506 0.267 -14.840 1.00 94.69 210 ALA A CA 1
ATOM 1621 C C . ALA A 1 210 ? 6.522 0.644 -16.331 1.00 94.69 210 ALA A C 1
ATOM 1623 O O . ALA A 1 210 ? 5.728 1.482 -16.758 1.00 94.69 210 ALA A O 1
ATOM 1624 N N . LEU A 1 211 ? 7.348 -0.029 -17.139 1.00 91.50 211 LEU A N 1
ATOM 1625 C CA . LEU A 1 211 ? 7.385 0.167 -18.593 1.00 91.50 211 LEU A CA 1
ATOM 1626 C C . LEU A 1 211 ? 6.071 -0.232 -19.270 1.00 91.50 211 LEU A C 1
ATOM 1628 O O . LEU A 1 211 ? 5.574 0.523 -20.100 1.00 91.50 211 LEU A O 1
ATOM 1632 N N . GLU A 1 212 ? 5.465 -1.362 -18.891 1.00 90.31 212 GLU A N 1
ATOM 1633 C CA . GLU A 1 212 ? 4.148 -1.761 -19.415 1.00 90.31 212 GLU A CA 1
ATOM 1634 C C . GLU A 1 212 ? 3.072 -0.714 -19.135 1.00 90.31 212 GLU A C 1
ATOM 1636 O O . GLU A 1 212 ? 2.182 -0.494 -19.956 1.00 90.31 212 GLU A O 1
ATOM 1641 N N . ILE A 1 213 ? 3.111 -0.113 -17.945 1.00 92.25 213 ILE A N 1
ATOM 1642 C CA . ILE A 1 213 ? 2.168 0.928 -17.543 1.00 92.25 213 ILE A CA 1
ATOM 1643 C C . ILE A 1 213 ? 2.404 2.187 -18.377 1.00 92.25 213 ILE A C 1
ATOM 1645 O O . ILE A 1 213 ? 1.445 2.737 -18.915 1.00 92.25 213 ILE A O 1
ATOM 1649 N N . LEU A 1 214 ? 3.662 2.614 -18.527 1.00 90.56 214 LEU A N 1
ATOM 1650 C CA . LEU A 1 214 ? 4.031 3.745 -19.382 1.00 90.56 214 LEU A CA 1
ATOM 1651 C C . LEU A 1 214 ? 3.582 3.524 -20.832 1.00 90.56 214 LEU A C 1
ATOM 1653 O O . LEU A 1 214 ? 2.983 4.413 -21.422 1.00 90.56 214 LEU A O 1
ATOM 1657 N N . GLY A 1 215 ? 3.772 2.325 -21.384 1.00 86.12 215 GLY A N 1
ATOM 1658 C CA . GLY A 1 215 ? 3.356 1.990 -22.750 1.00 86.12 215 GLY A CA 1
ATOM 1659 C C . GLY A 1 215 ? 1.849 2.024 -23.007 1.00 86.12 215 GLY A C 1
ATOM 1660 O O . GLY A 1 215 ? 1.424 2.079 -24.157 1.00 86.12 215 GLY A O 1
ATOM 1661 N N . LYS A 1 216 ? 1.032 1.979 -21.949 1.00 86.75 216 LYS A N 1
ATOM 1662 C CA . LYS A 1 216 ? -0.434 2.080 -22.032 1.00 86.75 216 LYS A CA 1
ATOM 1663 C C . LYS A 1 216 ? -0.952 3.509 -21.858 1.00 86.75 216 LYS A C 1
ATOM 1665 O O . LYS A 1 216 ? -2.141 3.731 -22.081 1.00 86.75 216 LYS A O 1
ATOM 1670 N N . LYS A 1 217 ? -0.106 4.447 -21.419 1.00 85.38 217 LYS A N 1
ATOM 1671 C CA . LYS A 1 217 ? -0.453 5.873 -21.293 1.00 85.38 217 LYS A CA 1
ATOM 1672 C C . LYS A 1 217 ? -0.416 6.566 -22.660 1.00 85.38 217 LYS A C 1
ATOM 1674 O O . LYS A 1 217 ? -0.014 5.960 -23.652 1.00 85.38 217 LYS A O 1
ATOM 1679 N N . ASP A 1 218 ? -0.882 7.818 -22.719 1.00 82.19 218 ASP A N 1
ATOM 1680 C CA . ASP A 1 218 ? -0.915 8.585 -23.968 1.00 82.19 218 ASP A CA 1
ATOM 1681 C C . ASP A 1 218 ? 0.503 8.686 -24.566 1.00 82.19 218 ASP A C 1
ATOM 1683 O O . ASP A 1 218 ? 1.401 9.234 -23.917 1.00 82.19 218 ASP A O 1
ATOM 1687 N N . PRO A 1 219 ? 0.712 8.191 -25.801 1.00 77.44 219 PRO A N 1
ATOM 1688 C CA . PRO A 1 219 ? 1.977 8.285 -26.520 1.00 77.44 219 PRO A CA 1
ATOM 1689 C C . PRO A 1 219 ? 2.634 9.665 -26.512 1.00 77.44 219 PRO A C 1
ATOM 1691 O O . PRO A 1 219 ? 3.860 9.749 -26.471 1.00 77.44 219 PRO A O 1
ATOM 1694 N N . GLN A 1 220 ? 1.841 10.736 -26.579 1.00 77.44 220 GLN A N 1
ATOM 1695 C CA . GLN A 1 220 ? 2.353 12.106 -26.605 1.00 77.44 220 GLN A CA 1
ATOM 1696 C C . GLN A 1 220 ? 2.978 12.504 -25.266 1.00 77.44 220 GLN A C 1
ATOM 1698 O O . GLN A 1 220 ? 3.975 13.221 -25.236 1.00 77.44 220 GLN A O 1
ATOM 1703 N N . GLU A 1 221 ? 2.424 12.010 -24.160 1.00 81.94 221 GLU A N 1
ATOM 1704 C CA . GLU A 1 221 ? 2.922 12.304 -22.817 1.00 81.94 221 GLU A CA 1
ATOM 1705 C C . GLU A 1 221 ? 4.168 11.478 -22.476 1.00 81.94 221 GLU A C 1
ATOM 1707 O O . GLU A 1 221 ? 5.055 11.956 -21.769 1.00 81.94 221 GLU A O 1
ATOM 1712 N N . VAL A 1 222 ? 4.258 10.243 -22.985 1.00 83.81 222 VAL A N 1
ATOM 1713 C CA . VAL A 1 222 ? 5.349 9.312 -22.640 1.00 83.81 222 VAL A CA 1
ATOM 1714 C C . VAL A 1 222 ? 6.525 9.320 -23.616 1.00 83.81 222 VAL A C 1
ATOM 1716 O O . VAL A 1 222 ? 7.587 8.806 -23.271 1.00 83.81 222 VAL A O 1
ATOM 1719 N N . ALA A 1 223 ? 6.397 9.910 -24.809 1.00 78.75 223 ALA A N 1
ATOM 1720 C CA . ALA A 1 223 ? 7.483 9.935 -25.796 1.00 78.75 223 ALA A CA 1
ATOM 1721 C C . ALA A 1 223 ? 8.821 10.486 -25.247 1.00 78.75 223 ALA A C 1
ATOM 1723 O O . ALA A 1 223 ? 9.842 9.823 -25.454 1.00 78.75 223 ALA A O 1
ATOM 1724 N N . PRO A 1 224 ? 8.859 11.606 -24.488 1.00 80.38 224 PRO A N 1
ATOM 1725 C CA . PRO A 1 224 ? 10.110 12.107 -23.908 1.00 80.38 224 PRO A CA 1
ATOM 1726 C C . PRO A 1 224 ? 10.739 11.124 -22.911 1.00 80.38 224 PRO A C 1
ATOM 1728 O O . PRO A 1 224 ? 11.952 10.924 -22.912 1.00 80.38 224 PRO A O 1
ATOM 1731 N N . ALA A 1 225 ? 9.906 10.466 -22.101 1.00 82.88 225 ALA A N 1
ATOM 1732 C CA . ALA A 1 225 ? 10.332 9.464 -21.130 1.00 82.88 225 ALA A CA 1
ATOM 1733 C C . ALA A 1 225 ? 10.958 8.236 -21.810 1.00 82.88 225 ALA A C 1
ATOM 1735 O O . ALA A 1 225 ? 12.013 7.763 -21.396 1.00 82.88 225 ALA A O 1
ATOM 1736 N N . PHE A 1 226 ? 10.349 7.733 -22.887 1.00 80.50 226 PHE A N 1
ATOM 1737 C CA . PHE A 1 226 ? 10.916 6.617 -23.647 1.00 80.50 226 PHE A CA 1
ATOM 1738 C C . PHE A 1 226 ? 12.201 6.996 -24.390 1.00 80.50 226 PHE A C 1
ATOM 1740 O O . PHE A 1 226 ? 13.123 6.184 -24.434 1.00 80.50 226 PHE A O 1
ATOM 1747 N N . ALA A 1 227 ? 12.301 8.213 -24.933 1.00 77.69 227 ALA A N 1
ATOM 1748 C CA . ALA A 1 227 ? 13.541 8.695 -25.544 1.00 77.69 227 ALA A CA 1
ATOM 1749 C C . ALA A 1 227 ? 14.691 8.746 -24.521 1.00 77.69 227 ALA A C 1
ATOM 1751 O O . ALA A 1 227 ? 15.804 8.309 -24.820 1.00 77.69 227 ALA A O 1
ATOM 1752 N N . GLU A 1 228 ? 14.413 9.209 -23.297 1.00 80.38 228 GLU A N 1
ATOM 1753 C CA . GLU A 1 228 ? 15.378 9.186 -22.193 1.00 80.38 228 GLU A CA 1
ATOM 1754 C C . GLU A 1 228 ? 15.825 7.755 -21.861 1.00 80.38 228 GLU A C 1
ATOM 1756 O O . GLU A 1 228 ? 17.023 7.484 -21.792 1.00 80.38 228 GLU A O 1
ATOM 1761 N N . LEU A 1 229 ? 14.872 6.831 -21.705 1.00 80.75 229 LEU A N 1
ATOM 1762 C CA . LEU A 1 229 ? 15.139 5.425 -21.398 1.00 80.75 229 LEU A CA 1
ATOM 1763 C C . LEU A 1 229 ? 16.019 4.761 -22.465 1.00 80.75 229 LEU A C 1
ATOM 1765 O O . LEU A 1 229 ? 17.047 4.163 -22.162 1.00 80.75 229 LEU A O 1
ATOM 1769 N N . LEU A 1 230 ? 15.648 4.889 -23.738 1.00 79.75 230 LEU A N 1
ATOM 1770 C CA . LEU A 1 230 ? 16.389 4.264 -24.835 1.00 79.75 230 LEU A CA 1
ATOM 1771 C C . LEU A 1 230 ? 17.777 4.895 -25.041 1.00 79.75 230 LEU A C 1
ATOM 1773 O O . LEU A 1 230 ? 18.688 4.218 -25.529 1.00 79.75 230 LEU A O 1
ATOM 1777 N N . GLY A 1 231 ? 17.934 6.171 -24.680 1.00 73.44 231 GLY A N 1
ATOM 1778 C CA . GLY A 1 231 ? 19.182 6.927 -24.787 1.00 73.44 231 GLY A CA 1
ATOM 1779 C C . GLY A 1 231 ? 20.150 6.724 -23.623 1.00 73.44 231 GLY A C 1
ATOM 1780 O O . GLY A 1 231 ? 21.311 7.119 -23.738 1.00 73.44 231 GLY A O 1
ATOM 1781 N N . ASP A 1 232 ? 19.707 6.109 -22.526 1.00 78.19 232 ASP A N 1
ATOM 1782 C CA . ASP A 1 232 ? 20.539 5.860 -21.353 1.00 78.19 232 ASP A CA 1
ATOM 1783 C C . ASP A 1 232 ? 21.518 4.693 -21.619 1.00 78.19 232 ASP A C 1
ATOM 1785 O O . ASP A 1 232 ? 21.086 3.559 -21.867 1.00 78.19 232 ASP A O 1
ATOM 1789 N N . PRO A 1 233 ? 22.845 4.928 -21.623 1.00 72.62 233 PRO A N 1
ATOM 1790 C CA . PRO A 1 233 ? 23.829 3.881 -21.889 1.00 72.62 233 PRO A CA 1
ATOM 1791 C C . PRO A 1 233 ? 23.936 2.853 -20.754 1.00 72.62 233 PRO A C 1
ATOM 1793 O O . PRO A 1 233 ? 24.263 1.701 -21.026 1.00 72.62 233 PRO A O 1
ATOM 1796 N N . GLU A 1 234 ? 23.605 3.231 -19.516 1.00 77.06 234 GLU A N 1
ATOM 1797 C CA . GLU A 1 234 ? 23.662 2.347 -18.342 1.00 77.06 234 GLU A CA 1
ATOM 1798 C C . GLU A 1 234 ? 22.409 1.464 -18.226 1.00 77.06 234 GLU A C 1
ATOM 1800 O O . GLU A 1 234 ? 22.326 0.554 -17.394 1.00 77.06 234 GLU A O 1
ATOM 1805 N N . MET A 1 235 ? 21.408 1.699 -19.079 1.00 74.81 235 MET A N 1
ATOM 1806 C CA . MET A 1 235 ? 20.189 0.909 -19.088 1.00 74.81 235 MET A CA 1
ATOM 1807 C C . MET A 1 235 ? 20.451 -0.513 -19.586 1.00 74.81 235 MET A C 1
ATOM 1809 O O . MET A 1 235 ? 20.877 -0.737 -20.725 1.00 74.81 235 MET A O 1
ATOM 1813 N N . ASN A 1 236 ? 20.122 -1.469 -18.713 1.00 78.12 236 ASN A N 1
ATOM 1814 C CA . ASN A 1 236 ? 20.206 -2.904 -18.955 1.00 78.12 236 ASN A CA 1
ATOM 1815 C C . ASN A 1 236 ? 19.520 -3.296 -20.279 1.00 78.12 236 ASN A C 1
ATOM 1817 O O . ASN A 1 236 ? 18.412 -2.842 -20.576 1.00 78.12 236 ASN A O 1
ATOM 1821 N N . THR A 1 237 ? 20.173 -4.165 -21.054 1.00 79.75 237 THR A N 1
ATOM 1822 C CA . THR A 1 237 ? 19.701 -4.645 -22.360 1.00 79.75 237 THR A CA 1
ATOM 1823 C C . THR A 1 237 ? 18.286 -5.220 -22.318 1.00 79.75 237 THR A C 1
ATOM 1825 O O . THR A 1 237 ? 17.491 -4.891 -23.190 1.00 79.75 237 THR A O 1
ATOM 1828 N N . GLU A 1 238 ? 17.932 -5.996 -21.291 1.00 79.12 238 GLU A N 1
ATOM 1829 C CA . GLU A 1 238 ? 16.595 -6.590 -21.146 1.00 79.12 238 GLU A CA 1
ATOM 1830 C C . GLU A 1 238 ? 15.512 -5.511 -20.999 1.00 79.12 238 GLU A C 1
ATOM 1832 O O . GLU A 1 238 ? 14.486 -5.546 -21.674 1.00 79.12 238 GLU A O 1
ATOM 1837 N N . ILE A 1 239 ? 15.777 -4.492 -20.178 1.00 79.25 239 ILE A N 1
ATOM 1838 C CA . ILE A 1 239 ? 14.875 -3.351 -19.967 1.00 79.25 239 ILE A CA 1
ATOM 1839 C C . ILE A 1 239 ? 14.746 -2.531 -21.262 1.00 79.25 239 ILE A C 1
ATOM 1841 O O . ILE A 1 239 ? 13.654 -2.082 -21.614 1.00 79.25 239 ILE A O 1
ATOM 1845 N N . ARG A 1 240 ? 15.846 -2.358 -22.003 1.00 79.75 240 ARG A N 1
ATOM 1846 C CA . ARG A 1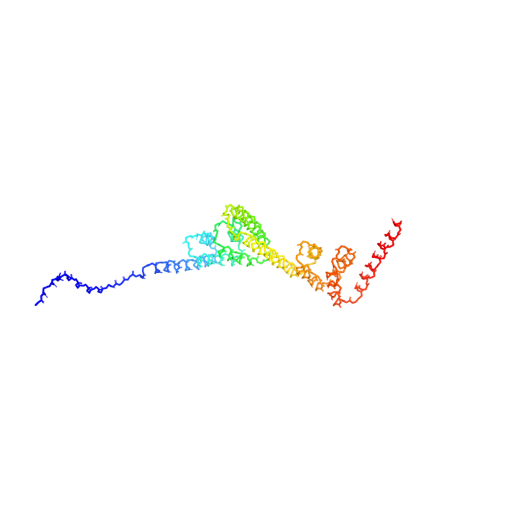 240 ? 15.864 -1.654 -23.294 1.00 79.75 240 ARG A CA 1
ATOM 1847 C C . ARG A 1 240 ? 15.034 -2.385 -24.350 1.00 79.75 240 ARG A C 1
ATOM 1849 O O . ARG A 1 240 ? 14.204 -1.763 -25.007 1.00 79.75 240 ARG A O 1
ATOM 1856 N N . GLU A 1 241 ? 15.227 -3.692 -24.497 1.00 77.94 241 GLU A N 1
ATOM 1857 C CA . GLU A 1 241 ? 14.441 -4.531 -25.409 1.00 77.94 241 GLU A CA 1
ATOM 1858 C C . GLU A 1 241 ? 12.956 -4.513 -25.038 1.00 77.94 241 GLU A C 1
ATOM 1860 O O . GLU A 1 241 ? 12.094 -4.359 -25.905 1.00 77.94 241 GLU A O 1
ATOM 1865 N N . PHE A 1 242 ? 12.648 -4.592 -23.742 1.00 80.25 242 PHE A N 1
ATOM 1866 C CA . PHE A 1 242 ? 11.280 -4.514 -23.247 1.00 80.25 242 PHE A CA 1
ATOM 1867 C C . PHE A 1 242 ? 10.618 -3.170 -23.571 1.00 80.25 242 PHE A C 1
ATOM 1869 O O . PHE A 1 242 ? 9.472 -3.143 -24.026 1.00 80.25 242 PHE A O 1
ATOM 1876 N N . ALA A 1 243 ? 11.336 -2.058 -23.388 1.00 77.19 243 ALA A N 1
ATOM 1877 C CA . ALA A 1 243 ? 10.851 -0.728 -23.741 1.00 77.19 243 ALA A CA 1
ATOM 1878 C C . ALA A 1 243 ? 10.545 -0.619 -25.246 1.00 77.19 243 ALA A C 1
ATOM 1880 O O . ALA A 1 243 ? 9.472 -0.145 -25.614 1.00 77.19 243 ALA A O 1
ATOM 1881 N N . ILE A 1 244 ? 11.430 -1.127 -26.113 1.00 77.44 244 ILE A N 1
ATOM 1882 C CA . ILE A 1 244 ? 11.215 -1.160 -27.571 1.00 77.44 244 ILE A CA 1
ATOM 1883 C C . ILE A 1 244 ? 9.960 -1.973 -27.923 1.00 77.44 244 ILE A C 1
ATOM 1885 O O . ILE A 1 244 ? 9.105 -1.496 -28.668 1.00 77.44 244 ILE A O 1
ATOM 1889 N N . ASN A 1 245 ? 9.817 -3.174 -27.356 1.00 76.44 245 ASN A N 1
ATOM 1890 C CA . ASN A 1 245 ? 8.673 -4.054 -27.616 1.00 76.44 245 ASN A CA 1
ATOM 1891 C C . ASN A 1 245 ? 7.353 -3.450 -27.129 1.00 76.44 245 ASN A C 1
ATOM 1893 O O . ASN A 1 245 ? 6.334 -3.542 -27.809 1.00 76.44 245 ASN A O 1
ATOM 1897 N N . THR A 1 246 ? 7.378 -2.803 -25.966 1.00 72.38 246 THR A N 1
ATOM 1898 C CA . THR A 1 246 ? 6.219 -2.109 -25.401 1.00 72.38 246 THR A CA 1
ATOM 1899 C C . THR A 1 246 ? 5.774 -0.955 -26.305 1.00 72.38 246 THR A C 1
ATOM 1901 O O . THR A 1 246 ? 4.580 -0.752 -26.519 1.00 72.38 246 THR A O 1
ATOM 1904 N N . MET A 1 247 ? 6.733 -0.244 -26.899 1.00 68.69 247 MET A N 1
ATOM 1905 C CA . MET A 1 247 ? 6.479 0.880 -27.800 1.00 68.69 247 MET A CA 1
ATOM 1906 C C . MET A 1 247 ? 6.049 0.472 -29.210 1.00 68.69 247 MET A C 1
ATOM 1908 O O . MET A 1 247 ? 5.424 1.275 -29.894 1.00 68.69 247 MET A O 1
ATOM 1912 N N . ALA A 1 248 ? 6.294 -0.766 -29.646 1.00 62.28 248 ALA A N 1
ATOM 1913 C CA . ALA A 1 248 ? 5.811 -1.258 -30.941 1.00 62.28 248 ALA A CA 1
ATOM 1914 C C . ALA A 1 248 ? 4.268 -1.236 -31.064 1.00 62.28 248 ALA A C 1
ATOM 1916 O O . ALA A 1 248 ? 3.737 -1.282 -32.171 1.00 62.28 248 ALA A O 1
ATOM 1917 N N . GLY A 1 249 ? 3.541 -1.145 -29.941 1.00 57.19 249 GLY A N 1
ATOM 1918 C CA . GLY A 1 249 ? 2.085 -0.960 -29.903 1.00 57.19 249 GLY A CA 1
ATOM 1919 C C . GLY A 1 249 ? 1.603 0.499 -29.972 1.00 57.19 249 GLY A C 1
ATOM 1920 O O . GLY A 1 249 ? 0.396 0.733 -30.034 1.00 57.19 249 GLY A O 1
ATOM 1921 N N . VAL A 1 250 ? 2.512 1.478 -29.954 1.00 59.28 250 VAL A N 1
ATOM 1922 C CA . VAL A 1 250 ? 2.234 2.923 -29.969 1.00 59.28 250 VAL A CA 1
ATOM 1923 C C . VAL A 1 250 ? 2.374 3.468 -31.401 1.00 59.28 250 VAL A C 1
ATOM 1925 O O . VAL A 1 250 ? 3.303 3.097 -32.111 1.00 59.28 250 VAL A O 1
ATOM 1928 N N . LYS A 1 251 ? 1.446 4.334 -31.855 1.00 55.97 251 LYS A N 1
ATOM 1929 C CA . LYS A 1 251 ? 1.385 4.841 -33.249 1.00 55.97 251 LYS A CA 1
ATOM 1930 C C . LYS A 1 251 ? 2.757 5.323 -33.769 1.00 55.97 251 LYS A C 1
ATOM 1932 O O . LYS A 1 251 ? 3.404 6.160 -33.142 1.00 55.97 251 LYS A O 1
ATOM 1937 N N . GLU A 1 252 ? 3.129 4.823 -34.952 1.00 54.28 252 GLU A N 1
ATOM 1938 C CA . GLU A 1 252 ? 4.469 4.866 -35.571 1.00 54.28 252 GLU A CA 1
ATOM 1939 C C . GLU A 1 252 ? 5.145 6.246 -35.647 1.00 54.28 252 GLU A C 1
ATOM 1941 O O . GLU A 1 252 ? 6.364 6.327 -35.534 1.00 54.28 252 GLU A O 1
ATOM 1946 N N . GLU A 1 253 ? 4.406 7.342 -35.825 1.00 57.88 253 GLU A N 1
ATOM 1947 C CA . GLU A 1 253 ? 4.997 8.647 -36.175 1.00 57.88 253 GLU A CA 1
ATOM 1948 C C . GLU A 1 253 ? 5.818 9.277 -35.034 1.00 57.88 253 GLU A C 1
ATOM 1950 O O . GLU A 1 253 ? 6.940 9.737 -35.254 1.00 57.88 253 GLU A O 1
ATOM 1955 N N . ASN A 1 254 ? 5.314 9.234 -33.797 1.00 56.44 254 ASN A N 1
ATOM 1956 C CA . ASN A 1 254 ? 6.051 9.739 -32.630 1.00 56.44 254 ASN A CA 1
ATOM 1957 C C . ASN A 1 254 ? 7.192 8.796 -32.229 1.00 56.44 254 ASN A C 1
ATOM 1959 O O . ASN A 1 254 ? 8.227 9.238 -31.729 1.00 56.44 254 ASN A O 1
ATOM 1963 N N . LEU A 1 255 ? 7.010 7.494 -32.473 1.00 57.22 255 LEU A N 1
ATOM 1964 C CA . LEU A 1 255 ? 8.017 6.469 -32.224 1.00 57.22 255 LEU A CA 1
ATOM 1965 C C . LEU A 1 255 ? 9.227 6.652 -33.146 1.00 57.22 255 LEU A C 1
ATOM 1967 O O . LEU A 1 255 ? 10.364 6.587 -32.688 1.00 57.22 255 LEU A O 1
ATOM 1971 N N . ILE A 1 256 ? 8.992 6.943 -34.427 1.00 64.56 256 ILE A N 1
ATOM 1972 C CA . ILE A 1 256 ? 10.053 7.231 -35.398 1.00 64.56 256 ILE A CA 1
ATOM 1973 C C . ILE A 1 256 ? 10.869 8.451 -34.958 1.00 64.56 256 ILE A C 1
ATOM 1975 O O . ILE A 1 256 ? 12.097 8.404 -35.006 1.00 64.56 256 ILE A O 1
ATOM 1979 N N . LEU A 1 257 ? 10.218 9.517 -34.484 1.00 64.44 257 LEU A N 1
ATOM 1980 C CA . LEU A 1 257 ? 10.914 10.712 -33.997 1.00 64.44 257 LEU A CA 1
ATOM 1981 C C . LEU A 1 257 ? 11.784 10.409 -32.770 1.00 64.44 257 LEU A C 1
ATOM 1983 O O . LEU A 1 257 ? 12.976 10.718 -32.792 1.00 64.44 257 LEU A O 1
ATOM 1987 N N . ALA A 1 258 ? 11.235 9.726 -31.760 1.00 62.19 258 ALA A N 1
ATOM 1988 C CA . ALA A 1 258 ? 11.995 9.322 -30.578 1.00 62.19 258 ALA A CA 1
ATOM 1989 C C . ALA A 1 258 ? 13.188 8.421 -30.950 1.00 62.19 258 ALA A C 1
ATOM 1991 O O . ALA A 1 258 ? 14.310 8.647 -30.498 1.00 62.19 258 ALA A O 1
ATOM 1992 N N . LEU A 1 259 ? 12.993 7.438 -31.834 1.00 65.44 259 LEU A N 1
ATOM 1993 C CA . LEU A 1 259 ? 14.060 6.546 -32.300 1.00 65.44 259 LEU A CA 1
ATOM 1994 C C . LEU A 1 259 ? 15.151 7.290 -33.086 1.00 65.44 259 LEU A C 1
ATOM 1996 O O . LEU A 1 259 ? 16.335 7.002 -32.901 1.00 65.44 259 LEU A O 1
ATOM 2000 N N . ILE A 1 260 ? 14.787 8.267 -33.925 1.00 72.81 260 ILE A N 1
ATOM 2001 C CA . ILE A 1 260 ? 15.747 9.120 -34.644 1.00 72.81 260 ILE A CA 1
ATOM 2002 C C . ILE A 1 260 ? 16.561 9.963 -33.659 1.00 72.81 260 ILE A C 1
ATOM 2004 O O . ILE A 1 260 ? 17.784 10.063 -33.794 1.00 72.81 260 ILE A O 1
ATOM 2008 N N . GLU A 1 261 ? 15.914 10.564 -32.661 1.00 67.50 261 GLU A N 1
ATOM 2009 C CA . GLU A 1 261 ? 16.602 11.328 -31.620 1.00 67.50 261 GLU A CA 1
ATOM 2010 C C . GLU A 1 261 ? 17.571 10.444 -30.833 1.00 67.50 261 GLU A C 1
ATOM 2012 O O . GLU A 1 261 ? 18.746 10.794 -30.692 1.00 67.50 261 GLU A O 1
ATOM 2017 N N . THR A 1 262 ? 17.126 9.253 -30.430 1.00 64.56 262 THR A N 1
ATOM 2018 C CA . THR A 1 262 ? 17.959 8.290 -29.701 1.00 64.56 262 THR A CA 1
ATOM 2019 C C . THR A 1 262 ? 19.160 7.829 -30.536 1.00 64.56 262 THR A C 1
ATOM 2021 O O . THR A 1 262 ? 20.295 7.823 -30.053 1.00 64.56 262 THR A O 1
ATOM 2024 N N . TYR A 1 263 ? 18.946 7.507 -31.818 1.00 72.56 263 TYR A N 1
ATOM 2025 C CA . TYR A 1 263 ? 20.018 7.160 -32.756 1.00 72.56 263 TYR A CA 1
ATOM 2026 C C . TYR A 1 263 ? 21.053 8.286 -32.868 1.00 72.56 263 TYR A C 1
ATOM 2028 O O . TYR A 1 263 ? 22.261 8.043 -32.834 1.00 72.56 263 TYR A O 1
ATOM 2036 N N . ASN A 1 264 ? 20.594 9.535 -32.955 1.00 74.00 264 ASN A N 1
ATOM 2037 C CA . ASN A 1 264 ? 21.477 10.692 -33.032 1.00 74.00 264 ASN A CA 1
ATOM 2038 C C . ASN A 1 264 ? 22.277 10.909 -31.736 1.00 74.00 264 ASN A C 1
ATOM 2040 O O . ASN A 1 264 ? 23.448 11.290 -31.814 1.00 74.00 264 ASN A O 1
ATOM 2044 N N . VAL A 1 265 ? 21.690 10.652 -30.562 1.00 77.00 265 VAL A N 1
ATOM 2045 C CA . VAL A 1 265 ? 22.390 10.706 -29.265 1.00 77.00 265 VAL A CA 1
ATOM 2046 C C . VAL A 1 265 ? 23.475 9.631 -29.185 1.00 77.00 265 VAL A C 1
ATOM 2048 O O . VAL A 1 265 ? 24.639 9.965 -28.949 1.00 77.00 265 VAL A O 1
ATOM 2051 N N . GLY A 1 266 ? 23.140 8.369 -29.470 1.00 70.81 266 GLY A N 1
ATOM 2052 C CA . GLY A 1 266 ? 24.108 7.266 -29.451 1.00 70.81 266 GLY A CA 1
ATOM 2053 C C . GLY A 1 266 ? 25.249 7.470 -30.454 1.00 70.81 266 GLY A C 1
ATOM 2054 O O . GLY A 1 266 ? 26.423 7.293 -30.126 1.00 70.81 266 GLY A O 1
ATOM 2055 N N . LYS A 1 267 ? 24.933 7.958 -31.661 1.00 76.06 267 LYS A N 1
ATOM 2056 C CA . LYS A 1 267 ? 25.932 8.334 -32.671 1.00 76.06 267 LYS A CA 1
ATOM 2057 C C . LYS A 1 267 ? 26.899 9.401 -32.148 1.00 76.06 267 LYS A C 1
ATOM 2059 O O . LYS A 1 267 ? 28.107 9.271 -32.339 1.00 76.06 267 LYS A O 1
ATOM 2064 N N . LYS A 1 268 ? 26.399 10.450 -31.482 1.00 76.75 268 LYS A N 1
ATOM 2065 C CA . LYS A 1 268 ? 27.248 11.503 -30.893 1.00 76.75 268 LYS A CA 1
ATOM 2066 C C . LYS A 1 268 ? 28.176 10.952 -29.810 1.00 76.75 268 LYS A C 1
ATOM 2068 O O . LYS A 1 268 ? 29.356 11.290 -29.818 1.00 76.75 268 LYS A O 1
ATOM 2073 N N . GLN A 1 269 ? 27.671 10.099 -28.919 1.00 71.44 269 GLN A N 1
ATOM 2074 C CA . GLN A 1 269 ? 28.475 9.473 -27.862 1.00 71.44 269 GLN A CA 1
ATOM 2075 C C . GLN A 1 269 ? 29.606 8.616 -28.447 1.00 71.44 269 GLN A C 1
ATOM 2077 O O . GLN A 1 269 ? 30.759 8.774 -28.050 1.00 71.44 269 GLN A O 1
ATOM 2082 N N . TYR A 1 270 ? 29.305 7.793 -29.456 1.00 74.19 270 TYR A N 1
ATOM 2083 C CA . TYR A 1 270 ? 30.298 6.975 -30.156 1.00 74.19 270 TYR A CA 1
ATOM 2084 C C . TYR A 1 270 ? 31.436 7.813 -30.760 1.00 74.19 270 TYR A C 1
ATOM 2086 O O . TYR A 1 270 ? 32.614 7.541 -30.523 1.00 74.19 270 TYR A O 1
ATOM 2094 N N . PHE A 1 271 ? 31.101 8.875 -31.502 1.00 77.94 271 PHE A N 1
ATOM 2095 C CA . PHE A 1 271 ? 32.120 9.751 -32.089 1.00 77.94 271 PHE A CA 1
ATOM 2096 C C . PHE A 1 271 ? 32.881 10.568 -31.039 1.00 77.94 271 PHE A C 1
ATOM 2098 O O . PHE A 1 271 ? 34.061 10.848 -31.234 1.00 77.94 271 PHE A O 1
ATOM 2105 N N . SER A 1 272 ? 32.249 10.919 -29.915 1.00 73.94 272 SER A N 1
ATOM 2106 C CA . SER A 1 272 ? 32.943 11.554 -28.793 1.00 73.94 272 SER A CA 1
ATOM 2107 C C . SER A 1 272 ? 34.013 10.636 -28.205 1.00 73.94 272 SER A C 1
ATOM 2109 O O . SER A 1 272 ? 35.116 11.106 -27.961 1.00 73.94 272 SER A O 1
ATOM 2111 N N . MET A 1 273 ? 33.716 9.344 -28.021 1.00 73.00 273 MET A N 1
ATOM 2112 C CA . MET A 1 273 ? 34.671 8.369 -27.479 1.00 73.00 273 MET A CA 1
ATOM 2113 C C . MET A 1 273 ? 35.857 8.120 -28.422 1.00 73.00 273 MET A C 1
ATOM 2115 O O . MET A 1 273 ? 36.994 8.025 -27.966 1.00 73.00 273 MET A O 1
ATOM 2119 N N . LEU A 1 274 ? 35.610 8.068 -29.737 1.00 71.81 274 LEU A N 1
ATOM 2120 C CA . LEU A 1 274 ? 36.661 7.927 -30.754 1.00 71.81 274 LEU A CA 1
ATOM 2121 C C . LEU A 1 274 ? 37.621 9.121 -30.806 1.00 71.81 274 LEU A C 1
ATOM 2123 O O . LEU A 1 274 ? 38.796 8.933 -31.088 1.00 71.81 274 LEU A O 1
ATOM 2127 N N . ASN A 1 275 ? 37.126 10.333 -30.549 1.00 67.56 275 ASN A N 1
ATOM 2128 C CA . ASN A 1 275 ? 37.933 11.555 -30.589 1.00 67.56 275 ASN A CA 1
ATOM 2129 C C . ASN A 1 275 ? 38.684 11.835 -29.273 1.00 67.56 275 ASN A C 1
ATOM 2131 O O . ASN A 1 275 ? 39.442 12.801 -29.201 1.00 67.56 275 ASN A O 1
ATOM 2135 N N . THR A 1 276 ? 38.439 11.039 -28.229 1.00 66.25 276 THR A N 1
ATOM 2136 C CA . THR A 1 276 ? 39.118 11.126 -26.923 1.00 66.25 276 THR A CA 1
ATOM 2137 C C . THR A 1 276 ? 40.203 10.060 -26.712 1.00 66.25 276 THR A C 1
ATOM 2139 O O . THR A 1 276 ? 40.820 10.050 -25.647 1.00 66.25 276 THR A O 1
ATOM 2142 N N . LEU A 1 277 ? 40.430 9.178 -27.694 1.00 48.22 277 LEU A N 1
ATOM 2143 C CA . LEU A 1 277 ? 41.558 8.234 -27.773 1.00 48.22 277 LEU A CA 1
ATOM 2144 C C . LEU A 1 277 ? 42.691 8.821 -28.623 1.00 48.22 277 LEU A C 1
ATOM 2146 O O . LEU A 1 277 ? 43.863 8.539 -28.289 1.00 48.22 277 LEU A O 1
#

pLDDT: mean 80.74, std 16.31, range [35.09, 97.19]